Protein AF-A0A956BFN6-F1 (afdb_monomer_lite)

Radius of gyration: 22.23 Å; chains: 1; bounding box: 46×48×66 Å

Secondary structure (DSSP, 8-state):
-EEE-SS--HHHHHHHHHHH-SGGGGGGS---SSSS---PPPHHHHHHHHHHTTSSS-B--EE-TT--EE--TT-BTHHHHTTSSS----S--SSGGGGGGSTT--HHHHHHHGGGEEE--SSSSEEGGG--HHHHHHHHHHTB--S-TTS-GGGSHHHHHHHHHHHHHHHHHHHHHH-HHHHHHHHHT-SSS--SS---TT--TT--SS-SSHHHHHHHHHHHHH-HHHHHHHHTTS-HHHHHHTT------TTS-SS----B-HHHHHHHEE-SPP-EEEEEEEEEETTEEEEEEEEEEGGGTTEEEEEEE-

Structure (mmCIF, N/CA/C/O backbone):
data_AF-A0A956BFN6-F1
#
_entry.id   AF-A0A956BFN6-F1
#
loop_
_atom_site.group_PDB
_atom_site.id
_atom_site.type_symbol
_atom_site.label_atom_id
_atom_site.label_alt_id
_atom_site.label_comp_id
_atom_site.label_asym_id
_atom_site.label_entity_id
_atom_site.label_seq_id
_atom_site.pdbx_PDB_ins_code
_atom_site.Cartn_x
_atom_site.Cartn_y
_atom_site.Cartn_z
_atom_site.occupancy
_atom_site.B_iso_or_equiv
_atom_site.auth_seq_id
_atom_site.auth_comp_id
_atom_site.auth_asym_id
_atom_site.auth_atom_id
_atom_site.pdbx_PDB_model_num
ATOM 1 N N . MET A 1 1 ? 8.263 7.027 3.314 1.00 34.69 1 MET A N 1
ATOM 2 C CA . MET A 1 1 ? 8.021 5.750 2.608 1.00 34.69 1 MET A CA 1
ATOM 3 C C . MET A 1 1 ? 6.729 5.935 1.839 1.00 34.69 1 MET A C 1
ATOM 5 O O . MET A 1 1 ? 5.784 6.443 2.427 1.00 34.69 1 MET A O 1
ATOM 9 N N . LEU A 1 2 ? 6.750 5.691 0.531 1.00 33.81 2 LEU A N 1
ATOM 10 C CA . LEU A 1 2 ? 5.698 6.083 -0.397 1.00 33.81 2 LEU A CA 1
ATOM 11 C C . LEU A 1 2 ? 4.753 4.920 -0.667 1.00 33.81 2 LEU A C 1
ATOM 13 O O . LEU A 1 2 ? 5.197 3.849 -1.077 1.00 33.81 2 LEU A O 1
ATOM 17 N N . ALA A 1 3 ? 3.462 5.151 -0.481 1.00 38.62 3 ALA A N 1
ATOM 18 C CA . ALA A 1 3 ? 2.429 4.228 -0.907 1.00 38.62 3 ALA A CA 1
ATOM 19 C C . ALA A 1 3 ? 1.859 4.723 -2.242 1.00 38.62 3 ALA A C 1
ATOM 21 O O . ALA A 1 3 ? 1.385 5.854 -2.337 1.00 38.62 3 ALA A O 1
ATOM 22 N N . VAL A 1 4 ? 1.963 3.895 -3.281 1.00 35.59 4 VAL A N 1
ATOM 23 C CA . VAL A 1 4 ? 1.456 4.216 -4.619 1.00 35.59 4 VAL A CA 1
ATOM 24 C C . VAL A 1 4 ? -0.008 3.775 -4.681 1.00 35.59 4 VAL A C 1
ATOM 26 O O . VAL A 1 4 ? -0.298 2.578 -4.672 1.00 35.59 4 VAL A O 1
ATOM 29 N N . PHE A 1 5 ? -0.930 4.740 -4.668 1.00 39.56 5 PHE A N 1
ATOM 30 C CA . PHE A 1 5 ? -2.372 4.509 -4.808 1.00 39.56 5 PHE A CA 1
ATOM 31 C C . PHE A 1 5 ? -2.843 4.769 -6.242 1.00 39.56 5 PHE A C 1
ATOM 33 O O . PHE A 1 5 ? -2.165 5.441 -7.011 1.00 39.56 5 PHE A O 1
ATOM 40 N N . PHE A 1 6 ? -4.035 4.243 -6.550 1.00 37.88 6 PHE A N 1
ATOM 41 C CA . PHE A 1 6 ? -4.783 4.269 -7.822 1.00 37.88 6 PHE A CA 1
ATOM 42 C C . PHE A 1 6 ? -4.932 5.644 -8.514 1.00 37.88 6 PHE A C 1
ATOM 44 O O . PHE A 1 6 ? -5.410 5.707 -9.639 1.00 37.88 6 PHE A O 1
ATOM 51 N N . THR A 1 7 ? -4.526 6.726 -7.858 1.00 43.88 7 THR A N 1
ATOM 52 C CA . THR A 1 7 ? -4.337 8.067 -8.410 1.00 43.88 7 THR A CA 1
ATOM 53 C C . THR A 1 7 ? -3.136 8.657 -7.678 1.00 43.88 7 THR A C 1
ATOM 55 O O . THR A 1 7 ? -3.178 8.773 -6.449 1.00 43.88 7 THR A O 1
ATOM 58 N N . ILE A 1 8 ? -2.053 8.999 -8.383 1.00 54.50 8 ILE A N 1
ATOM 59 C CA . ILE A 1 8 ? -0.933 9.711 -7.755 1.00 54.50 8 ILE A CA 1
ATOM 60 C C . ILE A 1 8 ? -1.410 11.140 -7.489 1.00 54.50 8 ILE A C 1
ATOM 62 O O . ILE A 1 8 ? -1.354 12.022 -8.340 1.00 54.50 8 ILE A O 1
ATOM 66 N N . GLU A 1 9 ? -1.953 11.346 -6.292 1.00 57.94 9 GLU A N 1
ATOM 67 C CA . GLU A 1 9 ? -2.276 12.673 -5.788 1.00 57.94 9 GLU A CA 1
ATOM 68 C C . GLU A 1 9 ? -1.002 13.521 -5.698 1.00 57.94 9 GLU A C 1
ATOM 70 O O . GLU A 1 9 ? 0.111 13.005 -5.551 1.00 57.94 9 GLU A O 1
ATOM 75 N N . GLN A 1 10 ? -1.159 14.844 -5.737 1.00 57.59 10 GLN A N 1
ATOM 76 C CA . GLN A 1 10 ? -0.037 15.781 -5.769 1.00 57.59 10 GLN A CA 1
ATOM 77 C C . GLN A 1 10 ? 0.944 15.614 -4.588 1.00 57.59 10 GLN A C 1
ATOM 79 O O . GLN A 1 10 ? 2.126 15.910 -4.728 1.00 57.59 10 GLN A O 1
ATOM 84 N N . ASP A 1 11 ? 0.516 15.046 -3.458 1.00 54.91 11 ASP A N 1
ATOM 85 C CA . ASP A 1 11 ? 1.404 14.746 -2.324 1.00 54.91 11 ASP A CA 1
ATOM 86 C C . ASP A 1 11 ? 2.183 13.447 -2.456 1.00 54.91 11 ASP A C 1
ATOM 88 O O . ASP A 1 11 ? 3.320 13.357 -1.985 1.00 54.91 11 ASP A O 1
ATOM 92 N N . ALA A 1 12 ? 1.582 12.434 -3.082 1.00 65.06 12 ALA A N 1
ATOM 93 C CA . ALA A 1 12 ? 2.300 11.223 -3.445 1.00 65.06 12 ALA A CA 1
ATOM 94 C C . ALA A 1 12 ? 3.394 11.585 -4.457 1.00 65.06 12 ALA A C 1
ATOM 96 O O . ALA A 1 12 ? 4.531 11.137 -4.313 1.00 65.06 12 ALA A O 1
ATOM 97 N N . LEU A 1 13 ? 3.085 12.496 -5.387 1.00 73.88 13 LEU A N 1
ATOM 98 C CA . LEU A 1 13 ? 4.063 13.098 -6.286 1.00 73.88 13 LEU A CA 1
ATOM 99 C C . LEU A 1 13 ? 5.163 13.852 -5.523 1.00 73.88 13 LEU A C 1
ATOM 101 O O . LEU A 1 13 ? 6.338 13.565 -5.728 1.00 73.88 13 LEU A O 1
ATOM 105 N N . LEU A 1 14 ? 4.817 14.766 -4.610 1.00 69.75 14 LEU A N 1
ATOM 106 C CA . LEU A 1 14 ? 5.805 15.523 -3.826 1.00 69.75 14 LEU A CA 1
ATOM 107 C C . LEU A 1 14 ? 6.688 14.618 -2.963 1.00 69.75 14 LEU A C 1
ATOM 109 O O . LEU A 1 14 ? 7.892 14.841 -2.854 1.00 69.75 14 LEU A O 1
ATOM 113 N N . SER A 1 15 ? 6.112 13.576 -2.372 1.00 73.19 15 SER A N 1
ATOM 114 C CA . SER A 1 15 ? 6.856 12.612 -1.565 1.00 73.19 15 SER A CA 1
ATOM 115 C C . SER A 1 15 ? 7.787 11.754 -2.435 1.00 73.19 15 SER A C 1
ATOM 117 O O . SER A 1 15 ? 8.881 11.402 -1.993 1.00 73.19 15 SER A O 1
ATOM 119 N N . LEU A 1 16 ? 7.389 11.441 -3.675 1.00 81.19 16 LEU A N 1
ATOM 120 C CA . LEU A 1 16 ? 8.184 10.652 -4.619 1.00 81.19 16 LEU A CA 1
ATOM 121 C C . LEU A 1 16 ? 9.325 11.501 -5.155 1.00 81.19 16 LEU A C 1
ATOM 123 O O . LEU A 1 16 ? 10.476 11.081 -5.160 1.00 81.19 16 LEU A O 1
ATOM 127 N N . CYS A 1 17 ? 9.026 12.752 -5.459 1.00 81.19 17 CYS A N 1
ATOM 128 C CA . CYS A 1 17 ? 10.014 13.771 -5.716 1.00 81.19 17 CYS A CA 1
ATOM 129 C C . CYS A 1 17 ? 11.017 13.938 -4.578 1.00 81.19 17 CYS A C 1
ATOM 131 O O . CYS A 1 17 ? 12.216 13.907 -4.825 1.00 81.19 17 CYS A O 1
ATOM 133 N N . ALA A 1 18 ? 10.566 14.067 -3.330 1.00 76.94 18 ALA A N 1
ATOM 134 C CA . ALA A 1 18 ? 11.456 14.204 -2.180 1.00 76.94 18 ALA A CA 1
ATOM 135 C C . ALA A 1 18 ? 12.339 12.962 -1.977 1.00 76.94 18 ALA A C 1
ATOM 137 O O . ALA A 1 18 ? 13.498 13.092 -1.585 1.00 76.94 18 ALA A O 1
ATOM 138 N N . LEU A 1 19 ? 11.816 11.768 -2.277 1.00 82.38 19 LEU A N 1
ATOM 139 C CA . LEU A 1 19 ? 12.576 10.519 -2.238 1.00 82.38 19 LEU A CA 1
ATOM 140 C C . LEU A 1 19 ? 13.708 10.508 -3.278 1.00 82.38 19 LEU A C 1
ATOM 142 O O . LEU A 1 19 ? 14.814 10.064 -2.969 1.00 82.38 19 LEU A O 1
ATOM 146 N N . LEU A 1 20 ? 13.439 11.017 -4.484 1.00 83.06 20 LEU A N 1
ATOM 147 C CA . LEU A 1 20 ? 14.382 11.020 -5.606 1.00 83.06 20 LEU A CA 1
ATOM 148 C C . LEU A 1 20 ? 15.266 12.281 -5.668 1.00 83.06 20 LEU A C 1
ATOM 150 O O . LEU A 1 20 ? 16.287 12.274 -6.351 1.00 83.06 20 LEU A O 1
ATOM 154 N N . SER A 1 21 ? 14.904 13.348 -4.949 1.00 79.50 21 SER A N 1
ATOM 155 C CA . SER A 1 21 ? 15.539 14.675 -4.976 1.00 79.50 21 SER A CA 1
ATOM 156 C C . SER A 1 21 ? 17.017 14.731 -4.564 1.00 79.50 21 SER A C 1
ATOM 158 O O . SER A 1 21 ? 17.720 15.574 -5.124 1.00 79.50 21 SER A O 1
ATOM 160 N N . PRO A 1 22 ? 17.535 13.912 -3.624 1.00 80.31 22 PRO A N 1
ATOM 161 C CA . PRO A 1 22 ? 18.937 14.011 -3.228 1.00 80.31 22 PRO A CA 1
ATOM 162 C C . PRO A 1 22 ? 19.902 13.851 -4.415 1.00 80.31 22 PRO A C 1
ATOM 164 O O . PRO A 1 22 ? 19.781 12.910 -5.204 1.00 80.31 22 PRO A O 1
ATOM 167 N N . SER A 1 23 ? 20.906 14.731 -4.500 1.00 79.06 23 SER A N 1
ATOM 168 C CA . SER A 1 23 ? 21.941 14.704 -5.552 1.00 79.06 23 SER A CA 1
ATOM 169 C C . SER A 1 23 ? 22.819 13.451 -5.509 1.00 79.06 23 SER A C 1
ATOM 171 O O . SER A 1 23 ? 23.413 13.060 -6.502 1.00 79.06 23 SER A O 1
ATOM 173 N N . ALA A 1 24 ? 22.839 12.730 -4.383 1.00 79.00 24 ALA A N 1
ATOM 174 C CA . ALA A 1 24 ? 23.488 11.420 -4.288 1.00 79.00 24 ALA A CA 1
ATOM 175 C C . ALA A 1 24 ? 22.929 10.383 -5.286 1.00 79.00 24 ALA A C 1
ATOM 177 O O . ALA A 1 24 ? 23.568 9.362 -5.520 1.00 79.00 24 ALA A O 1
ATOM 178 N N . TYR A 1 25 ? 21.744 10.632 -5.851 1.00 83.44 25 TYR A N 1
ATOM 179 C CA . TYR A 1 25 ? 21.103 9.775 -6.845 1.00 83.44 25 TYR A CA 1
ATOM 180 C C . TYR A 1 25 ? 21.224 10.307 -8.275 1.00 83.44 25 TYR A C 1
ATOM 182 O O . TYR A 1 25 ? 20.648 9.704 -9.174 1.00 83.44 25 TYR A O 1
ATOM 190 N N . ASP A 1 26 ? 21.960 11.402 -8.495 1.00 80.50 26 ASP A N 1
ATOM 191 C CA . ASP A 1 26 ? 22.165 12.009 -9.815 1.00 80.50 26 ASP A CA 1
ATOM 192 C C . ASP A 1 26 ? 22.660 10.986 -10.844 1.00 80.50 26 ASP A C 1
ATOM 194 O O . ASP A 1 26 ? 22.130 10.940 -11.943 1.00 80.50 26 ASP A O 1
ATOM 198 N N . ASP A 1 27 ? 23.561 10.077 -10.459 1.00 81.44 27 ASP A N 1
ATOM 199 C CA . ASP A 1 27 ? 24.110 9.037 -11.345 1.00 81.44 27 ASP A CA 1
ATOM 200 C C . ASP A 1 27 ? 23.059 8.062 -11.916 1.00 81.44 27 ASP A C 1
ATOM 202 O O . ASP A 1 27 ? 23.310 7.408 -12.935 1.00 81.44 27 ASP A O 1
ATOM 206 N N . LEU A 1 28 ? 21.898 7.928 -11.260 1.00 78.69 28 LEU A N 1
ATOM 207 C CA . LEU A 1 28 ? 20.791 7.072 -11.708 1.00 78.69 28 LEU A CA 1
ATOM 208 C C . LEU A 1 28 ? 19.909 7.748 -12.759 1.00 78.69 28 LEU A C 1
ATOM 210 O O . LEU A 1 28 ? 19.153 7.056 -13.440 1.00 78.69 28 LEU A O 1
ATOM 214 N N . PHE A 1 29 ? 19.987 9.072 -12.873 1.00 80.69 29 PHE A N 1
ATOM 215 C CA . PHE A 1 29 ? 19.147 9.884 -13.744 1.00 80.69 29 PHE A CA 1
ATOM 216 C C . PHE A 1 29 ? 20.018 10.665 -14.732 1.00 80.69 29 PHE A C 1
ATOM 218 O O . PHE A 1 29 ? 21.225 10.813 -14.555 1.00 80.69 29 PHE A O 1
ATOM 225 N N . GLY A 1 30 ? 19.425 11.164 -15.810 1.00 66.00 30 GLY A N 1
ATOM 226 C CA . GLY A 1 30 ? 20.112 12.130 -16.661 1.00 66.00 30 GLY A CA 1
ATOM 227 C C . GLY A 1 30 ? 20.174 13.468 -15.940 1.00 66.00 30 GLY A C 1
ATOM 228 O O . GLY A 1 30 ? 19.190 14.206 -15.945 1.00 66.00 30 GLY A O 1
ATOM 229 N N . VAL A 1 31 ? 21.291 13.791 -15.284 1.00 52.62 31 VAL A N 1
ATOM 230 C CA . VAL A 1 31 ? 21.554 15.180 -14.890 1.00 52.62 31 VAL A CA 1
ATOM 231 C C . VAL A 1 31 ? 22.080 15.908 -16.111 1.00 52.62 31 VAL A C 1
ATOM 233 O O . VAL A 1 31 ? 23.146 15.600 -16.639 1.00 52.62 31 VAL A O 1
ATOM 236 N N . GLN A 1 32 ? 21.298 16.877 -16.571 1.00 50.88 32 GLN A N 1
ATOM 237 C CA . GLN A 1 32 ? 21.580 17.688 -17.746 1.00 50.88 32 GLN A CA 1
ATOM 238 C C . GLN A 1 32 ? 22.636 18.755 -17.409 1.00 50.88 32 GLN A C 1
ATOM 240 O O . GLN A 1 32 ? 22.357 19.948 -17.454 1.00 50.88 32 GLN A O 1
ATOM 245 N N . GLU A 1 33 ? 23.843 18.343 -17.010 1.00 45.28 33 GLU A N 1
ATOM 246 C CA . GLU A 1 33 ? 24.885 19.294 -16.598 1.00 45.28 33 GLU A CA 1
ATOM 247 C C . GLU A 1 33 ? 25.709 19.861 -17.767 1.00 45.28 33 GLU A C 1
ATOM 249 O O . GLU A 1 33 ? 26.314 20.910 -17.587 1.00 45.28 33 GLU A O 1
ATOM 254 N N . ASP A 1 34 ? 25.681 19.277 -18.979 1.00 43.44 34 ASP A N 1
ATOM 255 C CA . ASP A 1 34 ? 26.626 19.699 -20.039 1.00 43.44 34 ASP A CA 1
ATOM 256 C C . ASP A 1 34 ? 26.106 19.741 -21.494 1.00 43.44 34 ASP A C 1
ATOM 258 O O . ASP A 1 34 ? 26.886 19.877 -22.437 1.00 43.44 34 ASP A O 1
ATOM 262 N N . GLY A 1 35 ? 24.790 19.692 -21.733 1.00 45.25 35 GLY A N 1
ATOM 263 C CA . GLY A 1 35 ? 24.225 19.922 -23.079 1.00 45.25 35 GLY A CA 1
ATOM 264 C C . GLY A 1 35 ? 24.646 18.908 -24.158 1.00 45.25 35 GLY A C 1
ATOM 265 O O . GLY A 1 35 ? 24.388 19.119 -25.344 1.00 45.25 35 GLY A O 1
ATOM 266 N N . THR A 1 36 ? 25.287 17.809 -23.765 1.00 47.16 36 THR A N 1
ATOM 267 C CA . THR A 1 36 ? 25.388 16.588 -24.560 1.00 47.16 36 THR A CA 1
ATOM 268 C C . THR A 1 36 ? 24.132 15.763 -24.317 1.00 47.16 36 THR A C 1
ATOM 270 O O . THR A 1 36 ? 23.773 15.580 -23.156 1.00 47.16 36 THR A O 1
ATOM 273 N N . ASP A 1 37 ? 23.481 15.298 -25.389 1.00 48.16 37 ASP A N 1
ATOM 274 C CA . ASP A 1 37 ? 22.384 14.317 -25.355 1.00 48.16 37 ASP A CA 1
ATOM 275 C C . ASP A 1 37 ? 22.845 13.065 -24.583 1.00 48.16 37 ASP A C 1
ATOM 277 O O . ASP A 1 37 ? 23.399 12.129 -25.158 1.00 48.16 37 ASP A O 1
ATOM 281 N N . ASP A 1 38 ? 22.698 13.070 -23.259 1.00 55.81 38 ASP A N 1
ATOM 282 C CA . ASP A 1 38 ? 22.690 11.848 -22.470 1.00 55.81 38 ASP A CA 1
ATOM 283 C C . ASP A 1 38 ? 21.239 11.376 -22.518 1.00 55.81 38 ASP A C 1
ATOM 285 O O . ASP A 1 38 ? 20.357 12.022 -21.956 1.00 55.81 38 ASP A O 1
ATOM 289 N N . ASP A 1 39 ? 20.987 10.276 -23.231 1.00 64.44 39 ASP A N 1
ATOM 290 C CA . ASP A 1 39 ? 19.669 9.642 -23.435 1.00 64.44 39 ASP A CA 1
ATOM 291 C C . ASP A 1 39 ? 19.030 9.131 -22.120 1.00 64.44 39 ASP A C 1
ATOM 293 O O . ASP A 1 39 ? 18.135 8.281 -22.116 1.00 64.44 39 ASP A O 1
ATOM 297 N N . ARG A 1 40 ? 19.517 9.589 -20.965 1.00 69.56 40 ARG A N 1
ATOM 298 C CA . ARG A 1 40 ? 19.027 9.184 -19.657 1.00 69.56 40 ARG A CA 1
ATOM 299 C C . ARG A 1 40 ? 17.825 10.037 -19.269 1.00 69.56 40 ARG A C 1
ATOM 301 O O . ARG A 1 40 ? 17.916 11.263 -19.300 1.00 69.56 40 ARG A O 1
ATOM 308 N N . PRO A 1 41 ? 16.732 9.408 -18.819 1.00 78.94 41 PRO A N 1
ATOM 309 C CA . PRO A 1 41 ? 15.564 10.145 -18.385 1.00 78.94 41 PRO A CA 1
ATOM 310 C C . PRO A 1 41 ? 15.884 10.961 -17.134 1.00 78.94 41 PRO A C 1
ATOM 312 O O . PRO A 1 41 ? 16.565 10.510 -16.203 1.00 78.94 41 PRO A O 1
ATOM 315 N N . THR A 1 42 ? 15.371 12.181 -17.115 1.00 85.44 42 THR A N 1
ATOM 316 C CA . THR A 1 42 ? 15.376 13.053 -15.944 1.00 85.44 42 THR A CA 1
ATOM 317 C C . THR A 1 42 ? 14.501 12.462 -14.835 1.00 85.44 42 THR A C 1
ATOM 319 O O . THR A 1 42 ? 13.636 11.613 -15.065 1.00 85.44 42 THR A O 1
ATOM 322 N N . ARG A 1 43 ? 14.672 12.940 -13.598 1.00 86.69 43 ARG A N 1
ATOM 323 C CA . ARG A 1 43 ? 13.825 12.524 -12.463 1.00 86.69 43 ARG A CA 1
ATOM 324 C C . ARG A 1 43 ? 12.339 12.739 -12.739 1.00 86.69 43 ARG A C 1
ATOM 326 O O . ARG A 1 43 ? 11.537 11.851 -12.469 1.00 86.69 43 ARG A O 1
ATOM 333 N N . GLY A 1 44 ? 11.990 13.905 -13.283 1.00 86.38 44 GLY A N 1
ATOM 334 C CA . GLY A 1 44 ? 10.612 14.246 -13.634 1.00 86.38 44 GLY A CA 1
ATOM 335 C C . GLY A 1 44 ? 10.039 13.308 -14.695 1.00 86.38 44 GLY A C 1
ATOM 336 O O . GLY A 1 44 ? 8.888 12.897 -14.588 1.00 86.38 44 GLY A O 1
ATOM 337 N N . GLU A 1 45 ? 10.853 12.887 -15.665 1.00 87.06 45 GLU A N 1
ATOM 338 C CA . GLU A 1 45 ? 10.443 11.908 -16.676 1.00 87.06 45 GLU A CA 1
ATOM 339 C C . GLU A 1 45 ? 10.229 10.513 -16.095 1.00 87.06 45 GLU A C 1
ATOM 341 O O . GLU A 1 45 ? 9.240 9.881 -16.449 1.00 87.06 45 GLU A O 1
ATOM 346 N N . VAL A 1 46 ? 11.088 10.044 -15.180 1.00 89.44 46 VAL A N 1
ATOM 347 C CA . VAL A 1 46 ? 10.877 8.751 -14.500 1.00 89.44 46 VAL A CA 1
ATOM 348 C C . VAL A 1 46 ? 9.609 8.790 -13.651 1.00 89.44 46 VAL A C 1
ATOM 350 O O . VAL A 1 46 ? 8.807 7.863 -13.696 1.00 89.44 46 VAL A O 1
ATOM 353 N N . ILE A 1 47 ? 9.391 9.871 -12.899 1.00 89.12 47 ILE A N 1
ATOM 354 C CA . ILE A 1 47 ? 8.188 10.032 -12.076 1.00 89.12 47 ILE A CA 1
ATOM 355 C C . ILE A 1 47 ? 6.932 10.093 -12.948 1.00 89.12 47 ILE A C 1
ATOM 357 O O . ILE A 1 47 ? 5.970 9.382 -12.670 1.00 89.12 47 ILE A O 1
ATOM 361 N N . GLY A 1 48 ? 6.951 10.900 -14.011 1.00 88.56 48 GLY A N 1
ATOM 362 C CA . GLY A 1 48 ? 5.867 10.952 -14.986 1.00 88.56 48 GLY A CA 1
ATOM 363 C C . GLY A 1 48 ? 5.610 9.581 -15.603 1.00 88.56 48 GLY A C 1
ATOM 364 O O . GLY A 1 48 ? 4.465 9.169 -15.695 1.00 88.56 48 GLY A O 1
ATOM 365 N N . ALA A 1 49 ? 6.661 8.839 -15.963 1.00 89.81 49 ALA A N 1
ATOM 366 C CA . ALA A 1 49 ? 6.519 7.512 -16.554 1.00 89.81 49 ALA A CA 1
ATOM 367 C C . ALA A 1 49 ? 5.907 6.501 -15.577 1.00 89.81 49 ALA A C 1
ATOM 369 O O . ALA A 1 49 ? 5.182 5.618 -16.017 1.00 89.81 49 ALA A O 1
ATOM 370 N N . ILE A 1 50 ? 6.173 6.624 -14.269 1.00 89.62 50 ILE A N 1
ATOM 371 C CA . ILE A 1 50 ? 5.511 5.812 -13.236 1.00 89.62 50 ILE A CA 1
ATOM 372 C C . ILE A 1 50 ? 4.014 6.145 -13.168 1.00 89.62 50 ILE A C 1
ATOM 374 O O . ILE A 1 50 ? 3.221 5.224 -12.997 1.00 89.62 50 ILE A O 1
ATOM 378 N N . ILE A 1 51 ? 3.635 7.424 -13.291 1.00 86.56 51 ILE A N 1
ATOM 379 C CA . ILE A 1 51 ? 2.230 7.867 -13.271 1.00 86.56 51 ILE A CA 1
ATOM 380 C C . ILE A 1 51 ? 1.484 7.325 -14.494 1.00 86.56 51 ILE A C 1
ATOM 382 O O . ILE A 1 51 ? 0.568 6.532 -14.297 1.00 86.56 51 ILE A O 1
ATOM 386 N N . ASP A 1 52 ? 1.977 7.628 -15.700 1.00 87.31 52 ASP A N 1
ATOM 387 C CA . ASP A 1 52 ? 1.427 7.162 -16.987 1.00 87.31 52 ASP A CA 1
ATOM 388 C C . ASP A 1 52 ? 1.353 5.627 -17.088 1.00 87.31 52 ASP A C 1
ATOM 390 O O . ASP A 1 52 ? 0.640 5.054 -17.899 1.00 87.31 52 ASP A O 1
ATOM 394 N N . HIS A 1 53 ? 2.184 4.895 -16.336 1.00 88.56 53 HIS A N 1
ATOM 395 C CA . HIS A 1 53 ? 2.129 3.433 -16.374 1.00 88.56 53 HIS A CA 1
ATOM 396 C C . HIS A 1 53 ? 0.932 2.870 -15.595 1.00 88.56 53 HIS A C 1
ATOM 398 O O . HIS A 1 53 ? 0.576 1.707 -15.790 1.00 88.56 53 HIS A O 1
ATOM 404 N N . ILE A 1 54 ? 0.363 3.654 -14.676 1.00 84.19 54 ILE A N 1
ATOM 405 C CA . ILE A 1 54 ? -0.619 3.227 -13.674 1.00 84.19 54 ILE A CA 1
ATOM 406 C C . ILE A 1 54 ? -2.015 3.778 -13.963 1.00 84.19 54 ILE A C 1
ATOM 408 O O . ILE A 1 54 ? -2.998 3.095 -13.658 1.00 84.19 54 ILE A O 1
ATOM 412 N N . ASP A 1 55 ? -2.116 5.018 -14.435 1.00 80.31 55 ASP A N 1
ATOM 413 C CA . ASP A 1 55 ? -3.393 5.688 -14.652 1.00 80.31 55 ASP A CA 1
ATOM 414 C C . ASP A 1 55 ? -4.131 5.155 -15.886 1.00 80.31 55 ASP A C 1
ATOM 416 O O . ASP A 1 55 ? -3.608 4.438 -16.729 1.00 80.31 55 ASP A O 1
ATOM 420 N N . ALA A 1 56 ? -5.440 5.394 -15.916 1.00 78.94 56 ALA A N 1
ATOM 421 C CA . ALA A 1 56 ? -6.322 4.780 -16.905 1.00 78.94 56 ALA A CA 1
ATOM 422 C C . ALA A 1 56 ? -6.418 5.581 -18.213 1.00 78.94 56 ALA A C 1
ATOM 424 O O . ALA A 1 56 ? -7.124 5.146 -19.131 1.00 78.94 56 ALA A O 1
ATOM 425 N N . ASP A 1 57 ? -5.814 6.769 -18.271 1.00 81.50 57 ASP A N 1
ATOM 426 C CA . ASP A 1 57 ? -5.860 7.616 -19.455 1.00 81.50 57 ASP A CA 1
ATOM 427 C C . ASP A 1 57 ? -4.695 7.302 -20.412 1.00 81.50 57 ASP A C 1
ATOM 429 O O . ASP A 1 57 ? -4.240 6.164 -20.455 1.00 81.50 57 ASP A O 1
ATOM 433 N N . ASN A 1 58 ? -4.413 8.198 -21.353 1.00 83.50 58 ASN A N 1
ATOM 434 C CA . ASN A 1 58 ? -3.320 8.044 -22.321 1.00 83.50 58 ASN A CA 1
ATOM 435 C C . ASN A 1 58 ? -2.572 9.382 -22.480 1.00 83.50 58 ASN A C 1
ATOM 437 O O . ASN A 1 58 ? -1.898 9.612 -23.500 1.00 83.50 58 ASN A O 1
ATOM 441 N N . ASP A 1 59 ? -2.774 10.299 -21.531 1.00 83.88 59 ASP A N 1
ATOM 442 C CA . ASP A 1 59 ? -2.279 11.662 -21.576 1.00 83.88 59 ASP A CA 1
ATOM 443 C C . ASP A 1 59 ? -0.949 11.726 -20.828 1.00 83.88 59 ASP A C 1
ATOM 445 O O . ASP A 1 59 ? -0.871 11.595 -19.615 1.00 83.88 59 ASP A O 1
ATOM 449 N N . MET A 1 60 ? 0.125 12.017 -21.558 1.00 84.38 60 MET A N 1
ATOM 450 C CA . MET A 1 60 ? 1.460 12.010 -20.971 1.00 84.38 60 MET A CA 1
ATOM 451 C C . MET A 1 60 ? 1.604 13.036 -19.833 1.00 84.38 60 MET A C 1
ATOM 453 O O . MET A 1 60 ? 1.546 14.253 -20.060 1.00 84.38 60 MET A O 1
ATOM 457 N N . VAL A 1 61 ? 1.921 12.558 -18.630 1.00 85.62 61 VAL A N 1
ATOM 458 C CA . VAL A 1 61 ? 2.192 13.393 -17.460 1.00 85.62 61 VAL A CA 1
ATOM 459 C C . VAL A 1 61 ? 3.626 13.910 -17.505 1.00 85.62 61 VAL A C 1
ATOM 461 O O . VAL A 1 61 ? 4.603 13.152 -17.525 1.00 85.62 61 VAL A O 1
ATOM 464 N N . VAL A 1 62 ? 3.770 15.237 -17.493 1.00 85.00 62 VAL A N 1
ATOM 465 C CA . VAL A 1 62 ? 5.064 15.927 -17.404 1.00 85.00 62 VAL A CA 1
ATOM 466 C C . VAL A 1 62 ? 5.216 16.518 -16.009 1.00 85.00 62 VAL A C 1
ATOM 468 O O . VAL A 1 62 ? 4.381 17.309 -15.574 1.00 85.00 62 VAL A O 1
ATOM 471 N N . VAL A 1 63 ? 6.294 16.145 -15.321 1.00 84.75 63 VAL A N 1
ATOM 472 C CA . VAL A 1 63 ? 6.644 16.659 -13.993 1.00 84.75 63 VAL A CA 1
ATOM 473 C C . VAL A 1 63 ? 7.855 17.573 -14.132 1.00 84.75 63 VAL A C 1
ATOM 475 O O . VAL A 1 63 ? 8.882 17.151 -14.664 1.00 84.75 63 VAL A O 1
ATOM 478 N N . ASP A 1 64 ? 7.734 18.818 -13.676 1.00 81.56 64 ASP A N 1
ATOM 479 C CA . ASP A 1 64 ? 8.846 19.771 -13.693 1.00 81.56 64 ASP A CA 1
ATOM 480 C C . ASP A 1 64 ? 9.813 19.594 -12.507 1.00 81.56 64 ASP A C 1
ATOM 482 O O . ASP A 1 64 ? 9.603 18.784 -11.603 1.00 81.56 64 ASP A O 1
ATOM 486 N N . GLU A 1 65 ? 10.905 20.362 -12.505 1.00 76.38 65 GLU A N 1
ATOM 487 C CA . GLU A 1 65 ? 11.917 20.341 -11.437 1.00 76.38 65 GLU A CA 1
ATOM 488 C C . GLU A 1 65 ? 11.362 20.783 -10.073 1.00 76.38 65 GLU A C 1
ATOM 490 O O . GLU A 1 65 ? 11.939 20.479 -9.029 1.00 76.38 65 GLU A O 1
ATOM 495 N N . GLN A 1 66 ? 10.235 21.498 -10.070 1.00 78.81 66 GLN A N 1
ATOM 496 C CA . GLN A 1 66 ? 9.500 21.917 -8.880 1.00 78.81 66 GLN A CA 1
ATOM 497 C C . GLN A 1 66 ? 8.433 20.892 -8.467 1.00 78.81 66 GLN A C 1
ATOM 499 O O . GLN A 1 66 ? 7.639 21.157 -7.555 1.00 78.81 66 GLN A O 1
ATOM 504 N N . CYS A 1 67 ? 8.429 19.716 -9.100 1.00 78.31 67 CYS A N 1
ATOM 505 C CA . CYS A 1 67 ? 7.525 18.616 -8.806 1.00 78.31 67 CYS A CA 1
ATOM 506 C C . CYS A 1 67 ? 6.051 18.980 -8.950 1.00 78.31 67 CYS A C 1
ATOM 508 O O . CYS A 1 67 ? 5.201 18.546 -8.170 1.00 78.31 67 CYS A O 1
ATOM 510 N N . GLN A 1 68 ? 5.756 19.800 -9.954 1.00 79.88 68 GLN A N 1
ATOM 511 C CA . GLN A 1 68 ? 4.407 20.139 -10.367 1.00 79.88 68 GLN A CA 1
ATOM 512 C C . GLN A 1 68 ? 4.059 19.381 -11.647 1.00 79.88 68 GLN A C 1
ATOM 514 O O . GLN A 1 68 ? 4.878 19.256 -12.560 1.00 79.88 68 GLN A O 1
ATOM 519 N N . ILE A 1 69 ? 2.819 18.892 -11.719 1.00 78.25 69 ILE A N 1
ATOM 520 C CA . ILE A 1 69 ? 2.271 18.322 -12.950 1.00 78.25 69 ILE A CA 1
ATOM 521 C C . ILE A 1 69 ? 1.988 19.477 -13.905 1.00 78.25 69 ILE A C 1
ATOM 523 O O . ILE A 1 69 ? 1.088 20.288 -13.674 1.00 78.25 69 ILE A O 1
ATOM 527 N N . GLN A 1 70 ? 2.736 19.542 -14.999 1.00 79.19 70 GLN A N 1
ATOM 528 C CA . GLN A 1 70 ? 2.422 20.430 -16.103 1.00 79.19 70 GLN A CA 1
ATOM 529 C C . GLN A 1 70 ? 1.434 19.713 -17.017 1.00 79.19 70 GLN A C 1
ATOM 531 O O . GLN A 1 70 ? 1.830 18.854 -17.805 1.00 79.19 70 GLN A O 1
ATOM 536 N N . GLN A 1 71 ? 0.144 20.062 -16.920 1.00 61.38 71 GLN A N 1
ATOM 537 C CA . GLN A 1 71 ? -0.875 19.593 -17.864 1.00 61.38 71 GLN A CA 1
ATOM 538 C C . GLN A 1 71 ? -0.466 19.981 -19.288 1.00 61.38 71 GLN A C 1
ATOM 540 O O . GLN A 1 71 ? -0.671 21.109 -19.736 1.00 61.38 71 GLN A O 1
ATOM 545 N N . SER A 1 72 ? 0.126 19.029 -19.997 1.00 53.53 72 SER A N 1
ATOM 546 C CA . SER A 1 72 ? 0.608 19.198 -21.358 1.00 53.53 72 SER A CA 1
ATOM 547 C C . SER A 1 72 ? -0.137 18.200 -22.232 1.00 53.53 72 SER A C 1
ATOM 549 O O . SER A 1 72 ? 0.397 17.157 -22.584 1.00 53.53 72 SER A O 1
ATOM 551 N N . GLY A 1 73 ? -1.388 18.519 -22.576 1.00 50.31 73 GLY A N 1
ATOM 552 C CA . GLY A 1 73 ? -2.281 17.686 -23.399 1.00 50.31 73 GLY A CA 1
ATOM 553 C C . GLY A 1 73 ? -1.864 17.556 -24.872 1.00 50.31 73 GLY A C 1
ATOM 554 O O . GLY A 1 73 ? -2.677 17.780 -25.765 1.00 50.31 73 GLY A O 1
ATOM 555 N N . ALA A 1 74 ? -0.591 17.271 -25.152 1.00 52.31 74 ALA A N 1
ATOM 556 C CA . ALA A 1 74 ? -0.052 17.180 -26.511 1.00 52.31 74 ALA A CA 1
ATOM 557 C C . ALA A 1 74 ? 0.871 15.970 -26.758 1.00 52.31 74 ALA A C 1
ATOM 559 O O . ALA A 1 74 ? 1.419 15.846 -27.857 1.00 52.31 74 ALA A O 1
ATOM 560 N N . GLY A 1 75 ? 1.052 15.074 -25.782 1.00 61.78 75 GLY A N 1
ATOM 561 C CA . GLY A 1 75 ? 1.810 13.832 -25.949 1.00 61.78 75 GLY A CA 1
ATOM 562 C C . GLY A 1 75 ? 0.967 12.615 -25.589 1.00 61.78 75 GLY A C 1
ATOM 563 O O . GLY A 1 75 ? 0.353 12.608 -24.533 1.00 61.78 75 GLY A O 1
ATOM 564 N N . ALA A 1 76 ? 0.957 11.602 -26.457 1.00 70.00 76 ALA A N 1
ATOM 565 C CA . ALA A 1 76 ? 0.443 10.280 -26.107 1.00 70.00 76 ALA A CA 1
ATOM 566 C C . ALA A 1 76 ? 1.505 9.529 -25.292 1.00 70.00 76 ALA A C 1
ATOM 568 O O . ALA A 1 76 ? 2.675 9.517 -25.699 1.00 70.00 76 ALA A O 1
ATOM 569 N N . GLU A 1 77 ? 1.100 8.882 -24.199 1.00 78.31 77 GLU A N 1
ATOM 570 C CA . GLU A 1 77 ? 1.962 8.041 -23.348 1.00 78.31 77 GLU A CA 1
ATOM 571 C C . GLU A 1 77 ? 2.782 7.027 -24.149 1.00 78.31 77 GLU A C 1
ATOM 573 O O . GLU A 1 77 ? 3.967 6.819 -23.882 1.00 78.31 77 GLU A O 1
ATOM 578 N N . GLU A 1 78 ? 2.189 6.476 -25.217 1.00 76.50 78 GLU A N 1
ATOM 579 C CA . GLU A 1 78 ? 2.818 5.549 -26.167 1.00 76.50 78 GLU A CA 1
ATOM 580 C C . GLU A 1 78 ? 4.175 6.042 -26.690 1.00 76.50 78 GLU A C 1
ATOM 582 O O . GLU A 1 78 ? 5.029 5.246 -27.081 1.00 76.50 78 GLU A O 1
ATOM 587 N N . ARG A 1 79 ? 4.424 7.359 -26.690 1.00 81.06 79 ARG A N 1
ATOM 588 C CA . ARG A 1 79 ? 5.715 7.922 -27.090 1.00 81.06 79 ARG A CA 1
ATOM 589 C C . ARG A 1 79 ? 6.866 7.433 -26.205 1.00 81.06 79 ARG A C 1
ATOM 591 O O . ARG A 1 79 ? 7.949 7.232 -26.747 1.00 81.06 79 ARG A O 1
ATOM 598 N N . ARG A 1 80 ? 6.642 7.219 -24.902 1.00 83.19 80 ARG A N 1
ATOM 599 C CA . ARG A 1 80 ? 7.649 6.689 -23.959 1.00 83.19 80 ARG A CA 1
ATOM 600 C C . ARG A 1 80 ? 7.940 5.203 -24.179 1.00 83.19 80 ARG A C 1
ATOM 602 O O . ARG A 1 80 ? 9.010 4.730 -23.815 1.00 83.19 80 ARG A O 1
ATOM 609 N N . TYR A 1 81 ? 7.007 4.492 -24.807 1.00 82.62 81 TYR A N 1
ATOM 610 C CA . TYR A 1 81 ? 7.059 3.044 -25.014 1.00 82.62 81 TYR A CA 1
ATOM 611 C C . TYR A 1 81 ? 7.346 2.645 -26.465 1.00 82.62 81 TYR A C 1
ATOM 613 O O . TYR A 1 81 ? 7.399 1.462 -26.777 1.00 82.62 81 TYR A O 1
ATOM 621 N N . ARG A 1 82 ? 7.557 3.611 -27.368 1.00 82.81 82 ARG A N 1
ATOM 622 C CA . ARG A 1 82 ? 7.683 3.373 -28.816 1.00 82.81 82 ARG A CA 1
ATOM 623 C C . ARG A 1 82 ? 8.765 2.356 -29.188 1.00 82.81 82 ARG A C 1
ATOM 625 O O . ARG A 1 82 ? 8.583 1.611 -30.147 1.00 82.81 82 ARG A O 1
ATOM 632 N N . ASP A 1 83 ? 9.870 2.356 -28.450 1.00 79.69 83 ASP A N 1
ATOM 633 C CA . ASP A 1 83 ? 11.022 1.486 -28.704 1.00 79.69 83 ASP A CA 1
ATOM 634 C C . ASP A 1 83 ? 10.992 0.200 -27.855 1.00 79.69 83 ASP A C 1
ATOM 636 O O . ASP A 1 83 ? 11.939 -0.587 -27.870 1.00 79.69 83 ASP A O 1
ATOM 640 N N . LEU A 1 84 ? 9.903 -0.021 -27.112 1.00 81.62 84 LEU A N 1
ATOM 641 C CA . LEU A 1 84 ? 9.682 -1.182 -26.259 1.00 81.62 84 LEU A CA 1
ATOM 642 C C . LEU A 1 84 ? 8.651 -2.118 -26.901 1.00 81.62 84 LEU A C 1
ATOM 644 O O . LEU A 1 84 ? 7.750 -1.702 -27.623 1.00 81.62 84 LEU A O 1
ATOM 648 N N . GLU A 1 85 ? 8.765 -3.416 -26.623 1.00 83.62 85 GLU A N 1
ATOM 649 C CA . GLU A 1 85 ? 7.826 -4.429 -27.137 1.00 83.62 85 GLU A CA 1
ATOM 650 C C . GLU A 1 85 ? 6.471 -4.425 -26.403 1.00 83.62 85 GLU A C 1
ATOM 652 O O . GLU A 1 85 ? 5.591 -5.233 -26.703 1.00 83.62 85 GLU A O 1
ATOM 657 N N . TYR A 1 86 ? 6.303 -3.537 -25.423 1.00 82.44 86 TYR A N 1
ATOM 658 C CA . TYR A 1 86 ? 5.142 -3.444 -24.547 1.00 82.44 86 TYR A CA 1
ATOM 659 C C . TYR A 1 86 ? 4.724 -1.981 -24.354 1.00 82.44 86 TYR A C 1
ATOM 661 O O . TYR A 1 86 ? 5.549 -1.079 -24.472 1.00 82.44 86 TYR A O 1
ATOM 669 N N . GLY A 1 87 ? 3.442 -1.759 -24.058 1.00 87.19 87 GLY A N 1
ATOM 670 C CA . GLY A 1 87 ? 2.875 -0.436 -23.774 1.00 87.19 87 GLY A CA 1
ATOM 671 C C . GLY A 1 87 ? 2.773 -0.126 -22.277 1.00 87.19 87 GLY A C 1
ATOM 672 O O . GLY A 1 87 ? 3.167 -0.958 -21.449 1.00 87.19 87 GLY A O 1
ATOM 673 N N . PRO A 1 88 ? 2.232 1.052 -21.921 1.00 87.50 88 PRO A N 1
ATOM 674 C CA . PRO A 1 88 ? 1.857 1.328 -20.542 1.00 87.50 88 PRO A CA 1
ATOM 675 C C . PRO A 1 88 ? 0.789 0.320 -20.085 1.00 87.50 88 PRO A C 1
ATOM 677 O O . PRO A 1 88 ? 0.050 -0.251 -20.896 1.00 87.50 88 PRO A O 1
ATOM 680 N N . LYS A 1 89 ? 0.792 -0.001 -18.789 1.00 85.69 89 LYS A N 1
ATOM 681 C CA . LYS A 1 89 ? -0.092 -1.034 -18.236 1.00 85.69 89 LYS A CA 1
ATOM 682 C C . LYS A 1 89 ? -1.517 -0.509 -18.045 1.00 85.69 89 LYS A C 1
ATOM 684 O O . LYS A 1 89 ? -2.460 -1.288 -18.161 1.00 85.69 89 LYS A O 1
ATOM 689 N N . ASN A 1 90 ? -1.644 0.782 -17.749 1.00 84.69 90 ASN A N 1
ATOM 690 C CA . ASN A 1 90 ? -2.878 1.514 -17.457 1.00 84.69 90 ASN A CA 1
ATOM 691 C C . ASN A 1 90 ? -3.715 0.841 -16.355 1.00 84.69 90 ASN A C 1
ATOM 693 O O . ASN A 1 90 ? -4.947 0.873 -16.337 1.00 84.69 90 ASN A O 1
ATOM 697 N N . GLU A 1 91 ? -3.011 0.162 -15.449 1.00 77.88 91 GLU A N 1
ATOM 698 C CA . GLU A 1 91 ? -3.542 -0.516 -14.278 1.00 77.88 91 GLU A CA 1
ATOM 699 C C . GLU A 1 91 ? -2.480 -0.433 -13.168 1.00 77.88 91 GLU A C 1
ATOM 701 O O . GLU A 1 91 ? -1.279 -0.512 -13.452 1.00 77.88 91 GLU A O 1
ATOM 706 N N . PRO A 1 92 ? -2.865 -0.363 -11.884 1.00 76.62 92 PRO A N 1
ATOM 707 C CA . PRO A 1 92 ? -1.891 -0.314 -10.801 1.00 76.62 92 PRO A CA 1
ATOM 708 C C . PRO A 1 92 ? -0.976 -1.523 -10.734 1.00 76.62 92 PRO A C 1
ATOM 710 O O . PRO A 1 92 ? -1.329 -2.643 -11.119 1.00 76.62 92 PRO A O 1
ATOM 713 N N . PHE A 1 93 ? 0.221 -1.295 -10.200 1.00 80.19 93 PHE A N 1
ATOM 714 C CA . PHE A 1 93 ? 1.174 -2.365 -9.964 1.00 80.19 93 PHE A CA 1
ATOM 715 C C . PHE A 1 93 ? 0.574 -3.433 -9.062 1.00 80.19 93 PHE A C 1
ATOM 717 O O . PHE A 1 93 ? -0.100 -3.119 -8.083 1.00 80.19 93 PHE A O 1
ATOM 724 N N . THR A 1 94 ? 0.874 -4.693 -9.363 1.00 69.81 94 THR A N 1
ATOM 725 C CA . THR A 1 94 ? 0.553 -5.809 -8.461 1.00 69.81 94 THR A CA 1
ATOM 726 C C . THR A 1 94 ? 1.760 -6.232 -7.633 1.00 69.81 94 THR A C 1
ATOM 728 O O . THR A 1 94 ? 1.628 -6.810 -6.556 1.00 69.81 94 THR A O 1
ATOM 731 N N . THR A 1 95 ? 2.960 -5.893 -8.101 1.00 74.75 95 THR A N 1
ATOM 732 C CA . THR A 1 95 ? 4.235 -6.145 -7.439 1.00 74.75 95 THR A CA 1
ATOM 733 C C . THR A 1 95 ? 5.196 -4.984 -7.653 1.00 74.75 95 THR A C 1
ATOM 735 O O . THR A 1 95 ? 5.143 -4.291 -8.662 1.00 74.75 95 THR A O 1
ATOM 738 N N . LEU A 1 96 ? 6.138 -4.798 -6.724 1.00 83.19 96 LEU A N 1
ATOM 739 C CA . LEU A 1 96 ? 7.200 -3.797 -6.884 1.00 83.19 96 LEU A CA 1
ATOM 740 C C . LEU A 1 96 ? 8.139 -4.095 -8.058 1.00 83.19 96 LEU A C 1
ATOM 742 O O . LEU A 1 96 ? 8.742 -3.176 -8.596 1.00 83.19 96 LEU A O 1
ATOM 746 N N . ASP A 1 97 ? 8.281 -5.361 -8.455 1.00 83.44 97 ASP A N 1
ATOM 747 C CA . ASP A 1 97 ? 9.178 -5.735 -9.551 1.00 83.44 97 ASP A CA 1
ATOM 748 C C . ASP A 1 97 ? 8.645 -5.247 -10.917 1.00 83.44 97 ASP A C 1
ATOM 750 O O . ASP A 1 97 ? 9.439 -5.071 -11.842 1.00 83.44 97 ASP A O 1
ATOM 754 N N . GLU A 1 98 ? 7.341 -4.962 -11.035 1.00 83.44 98 GLU A N 1
ATOM 755 C CA . GLU A 1 98 ? 6.750 -4.320 -12.220 1.00 83.44 98 GLU A CA 1
ATOM 756 C C . GLU A 1 98 ? 7.240 -2.890 -12.425 1.00 83.44 98 GLU A C 1
ATOM 758 O O . GLU A 1 98 ? 7.228 -2.416 -13.548 1.00 83.44 98 GLU A O 1
ATOM 763 N N . LEU A 1 99 ? 7.775 -2.210 -11.406 1.00 89.12 99 LEU A N 1
ATOM 764 C CA . LEU A 1 99 ? 8.394 -0.902 -11.633 1.00 89.12 99 LEU A CA 1
ATOM 765 C C . LEU A 1 99 ? 9.507 -0.970 -12.687 1.00 89.12 99 LEU A C 1
ATOM 767 O O . LEU A 1 99 ? 9.758 0.015 -13.360 1.00 89.12 99 LEU A O 1
ATOM 771 N N . LEU A 1 100 ? 10.135 -2.133 -12.887 1.00 89.31 100 LEU A N 1
ATOM 772 C CA . LEU A 1 100 ? 11.173 -2.334 -13.901 1.00 89.31 100 LEU A CA 1
ATOM 773 C C . LEU A 1 100 ? 10.644 -2.339 -15.343 1.00 89.31 100 LEU A C 1
ATOM 775 O O . LEU A 1 100 ? 11.458 -2.360 -16.263 1.00 89.31 100 LEU A O 1
ATOM 779 N N . THR A 1 101 ? 9.325 -2.378 -15.557 1.00 88.69 101 THR A N 1
ATOM 780 C CA . THR A 1 101 ? 8.731 -2.170 -16.886 1.00 88.69 101 THR A CA 1
ATOM 781 C C . THR A 1 101 ? 8.549 -0.689 -17.192 1.00 88.69 101 THR A C 1
ATOM 783 O O . THR A 1 101 ? 8.354 -0.332 -18.351 1.00 88.69 101 THR A O 1
ATOM 786 N N . VAL A 1 102 ? 8.667 0.194 -16.201 1.00 90.56 102 VAL A N 1
ATOM 787 C CA . VAL A 1 102 ? 8.565 1.635 -16.419 1.00 90.56 102 VAL A CA 1
ATOM 788 C C . VAL A 1 102 ? 9.835 2.160 -17.104 1.00 90.56 102 VAL A C 1
ATOM 790 O O . VAL A 1 102 ? 10.943 1.908 -16.614 1.00 90.56 102 VAL A O 1
ATOM 793 N N . PRO A 1 103 ? 9.713 2.919 -18.210 1.00 87.94 103 PRO A N 1
ATOM 794 C CA . PRO A 1 103 ? 10.847 3.570 -18.851 1.00 87.94 103 PRO A CA 1
ATOM 795 C C . PRO A 1 103 ? 11.651 4.416 -17.855 1.00 87.94 103 PRO A C 1
ATOM 797 O O . PRO A 1 103 ? 11.108 5.262 -17.149 1.00 87.94 103 PRO A O 1
ATOM 800 N N . GLY A 1 104 ? 12.960 4.170 -17.787 1.00 86.25 104 GLY A N 1
ATOM 801 C CA . GLY A 1 104 ? 13.871 4.873 -16.880 1.00 86.25 104 GLY A CA 1
ATOM 802 C C . GLY A 1 104 ? 14.030 4.266 -15.485 1.00 86.25 104 GLY A C 1
ATOM 803 O O . GLY A 1 104 ? 14.943 4.661 -14.760 1.00 86.25 104 GLY A O 1
ATOM 804 N N . VAL A 1 105 ? 13.235 3.259 -15.116 1.00 88.88 105 VAL A N 1
ATOM 805 C CA . VAL A 1 105 ? 13.437 2.524 -13.864 1.00 88.88 105 VAL A CA 1
ATOM 806 C C . VAL A 1 105 ? 14.409 1.362 -14.078 1.00 88.88 105 VAL A C 1
ATOM 808 O O . VAL A 1 105 ? 14.109 0.353 -14.715 1.00 88.88 105 VAL A O 1
ATOM 811 N N . THR A 1 106 ? 15.606 1.489 -13.509 1.00 88.69 106 THR A N 1
ATOM 812 C CA . THR A 1 106 ? 16.662 0.472 -13.598 1.00 88.69 106 THR A CA 1
ATOM 813 C C . THR A 1 106 ? 16.612 -0.525 -12.429 1.00 88.69 106 THR A C 1
ATOM 815 O O . THR A 1 106 ? 16.028 -0.239 -11.380 1.00 88.69 106 THR A O 1
ATOM 818 N N . PRO A 1 107 ? 17.258 -1.704 -12.539 1.00 88.56 107 PRO A N 1
ATOM 819 C CA . PRO A 1 107 ? 17.443 -2.600 -11.395 1.00 88.56 107 PRO A CA 1
ATOM 820 C C . PRO A 1 107 ? 18.107 -1.916 -10.193 1.00 88.56 107 PRO A C 1
ATOM 822 O O . PRO A 1 107 ? 17.715 -2.178 -9.060 1.00 88.56 107 PRO A O 1
ATOM 825 N N . GLN A 1 108 ? 19.060 -1.012 -10.442 1.00 86.06 108 GLN A N 1
ATOM 826 C CA . GLN A 1 108 ? 19.739 -0.227 -9.410 1.00 86.06 108 GLN A CA 1
ATOM 827 C C . GLN A 1 108 ? 18.781 0.747 -8.717 1.00 86.06 108 GLN A C 1
ATOM 829 O O . GLN A 1 108 ? 18.803 0.851 -7.492 1.00 86.06 108 GLN A O 1
ATOM 834 N N . PHE A 1 109 ? 17.908 1.418 -9.482 1.00 89.69 109 PHE A N 1
ATOM 835 C CA . PHE A 1 109 ? 16.833 2.235 -8.916 1.00 89.69 109 PHE A CA 1
ATOM 836 C C . PHE A 1 109 ? 15.968 1.390 -7.982 1.00 89.69 109 PHE A C 1
ATOM 838 O O . PHE A 1 109 ? 15.754 1.767 -6.828 1.00 89.69 109 PHE A O 1
ATOM 845 N N . LEU A 1 110 ? 15.494 0.232 -8.460 1.00 87.25 110 LEU A N 1
ATOM 846 C CA . LEU A 1 110 ? 14.610 -0.596 -7.652 1.00 87.25 110 LEU A CA 1
ATOM 847 C C . LEU A 1 110 ? 15.328 -1.072 -6.392 1.00 87.25 110 LEU A C 1
ATOM 849 O O . LEU A 1 110 ? 14.737 -0.984 -5.332 1.00 87.25 110 LEU A O 1
ATOM 853 N N . GLU A 1 111 ? 16.580 -1.523 -6.464 1.00 87.81 111 GLU A N 1
ATOM 854 C CA . GLU A 1 111 ? 17.346 -1.965 -5.292 1.00 87.81 111 GLU A CA 1
ATOM 855 C C . GLU A 1 111 ? 17.464 -0.877 -4.213 1.00 87.81 111 GLU A C 1
ATOM 857 O O . GLU A 1 111 ? 17.232 -1.158 -3.035 1.00 87.81 111 GLU A O 1
ATOM 862 N N . LEU A 1 112 ? 17.749 0.364 -4.614 1.00 85.25 112 LEU A N 1
ATOM 863 C CA . LEU A 1 112 ? 17.903 1.495 -3.698 1.00 85.25 112 LEU A CA 1
ATOM 864 C C . LEU A 1 112 ? 16.577 1.912 -3.057 1.00 85.25 112 LEU A C 1
ATOM 866 O O . LEU A 1 112 ? 16.503 2.090 -1.841 1.00 85.25 112 LEU A O 1
ATOM 870 N N . PHE A 1 113 ? 15.517 2.028 -3.857 1.00 85.81 113 PHE A N 1
ATOM 871 C CA . PHE A 1 113 ? 14.234 2.551 -3.389 1.00 85.81 113 PHE A CA 1
ATOM 872 C C . PHE A 1 113 ? 13.246 1.465 -2.950 1.00 85.81 113 PHE A C 1
ATOM 874 O O . PHE A 1 113 ? 12.198 1.802 -2.402 1.00 85.81 113 PHE A O 1
ATOM 881 N N . ARG A 1 114 ? 13.566 0.168 -3.103 1.00 82.94 114 ARG A N 1
ATOM 882 C CA . ARG A 1 114 ? 12.664 -0.959 -2.777 1.00 82.94 114 ARG A CA 1
ATOM 883 C C . ARG A 1 114 ? 12.086 -0.854 -1.381 1.00 82.94 114 ARG A C 1
ATOM 885 O O . ARG A 1 114 ? 10.906 -1.094 -1.181 1.00 82.94 114 ARG A O 1
ATOM 892 N N . SER A 1 115 ? 12.940 -0.521 -0.416 1.00 75.50 115 SER A N 1
ATOM 893 C CA . SER A 1 115 ? 12.543 -0.421 0.988 1.00 75.50 115 SER A CA 1
ATOM 894 C C . SER A 1 115 ? 11.627 0.769 1.256 1.00 75.50 115 SER A C 1
ATOM 896 O O . SER A 1 115 ? 10.954 0.788 2.276 1.00 75.50 115 SER A O 1
ATOM 898 N N . ASN A 1 116 ? 11.601 1.761 0.365 1.00 73.44 116 ASN A N 1
ATOM 899 C CA . ASN A 1 116 ? 10.808 2.973 0.495 1.00 73.44 116 ASN A CA 1
ATOM 900 C C . ASN A 1 116 ? 9.527 2.961 -0.341 1.00 73.44 116 ASN A C 1
ATOM 902 O O . ASN A 1 116 ? 8.768 3.927 -0.248 1.00 73.44 116 ASN A O 1
ATOM 906 N N . LEU A 1 117 ? 9.293 1.910 -1.123 1.00 78.94 117 LEU A N 1
ATOM 907 C CA . LEU A 1 117 ? 8.141 1.753 -1.997 1.00 78.94 117 LEU A CA 1
ATOM 908 C C . LEU A 1 117 ? 7.323 0.546 -1.550 1.00 78.94 117 LEU A C 1
ATOM 910 O O . LEU A 1 117 ? 7.854 -0.441 -1.047 1.00 78.94 117 LEU A O 1
ATOM 914 N N . THR A 1 118 ? 6.018 0.616 -1.760 1.00 70.69 118 THR A N 1
ATOM 915 C CA . THR A 1 118 ? 5.104 -0.484 -1.468 1.00 70.69 118 THR A CA 1
ATOM 916 C C . THR A 1 118 ? 3.953 -0.476 -2.465 1.00 70.69 118 THR A C 1
ATOM 918 O O . THR A 1 118 ? 3.558 0.576 -2.974 1.00 70.69 118 THR A O 1
ATOM 921 N N . VAL A 1 119 ? 3.446 -1.668 -2.766 1.00 71.44 119 VAL A N 1
ATOM 922 C CA . VAL A 1 119 ? 2.353 -1.898 -3.708 1.00 71.44 119 VAL A CA 1
ATOM 923 C C . VAL A 1 119 ? 1.264 -2.661 -2.969 1.00 71.44 119 VAL A C 1
ATOM 925 O O . VAL A 1 119 ? 1.480 -3.790 -2.535 1.00 71.44 119 VAL A O 1
ATOM 928 N N . TYR A 1 120 ? 0.095 -2.038 -2.827 1.00 62.34 120 TYR A N 1
ATOM 929 C CA . TYR A 1 120 ? -1.056 -2.632 -2.137 1.00 62.34 120 TYR A CA 1
ATOM 930 C C . TYR A 1 120 ? -2.118 -3.186 -3.093 1.00 62.34 120 TYR A C 1
ATOM 932 O O . TYR A 1 120 ? -3.011 -3.918 -2.665 1.00 62.34 120 TYR A O 1
ATOM 940 N N . ALA A 1 121 ? -2.031 -2.852 -4.382 1.00 54.56 121 ALA A N 1
ATOM 941 C CA . ALA A 1 121 ? -3.039 -3.176 -5.383 1.00 54.56 121 ALA A CA 1
ATOM 942 C C . ALA A 1 121 ? -2.797 -4.561 -5.990 1.00 54.56 121 ALA A C 1
ATOM 944 O O . ALA A 1 121 ? -2.499 -4.711 -7.166 1.00 54.56 121 ALA A O 1
ATOM 945 N N . VAL A 1 122 ? -2.932 -5.606 -5.179 1.00 51.56 122 VAL A N 1
ATOM 946 C CA . VAL A 1 122 ? -2.802 -6.971 -5.697 1.00 51.56 122 VAL A CA 1
ATOM 947 C C . VAL A 1 122 ? -4.091 -7.429 -6.417 1.00 51.56 122 VAL A C 1
ATOM 949 O O . VAL A 1 122 ? -4.025 -8.388 -7.171 1.00 51.56 122 VAL A O 1
ATOM 952 N N . ALA A 1 123 ? -5.249 -6.758 -6.250 1.00 52.84 123 ALA A N 1
ATOM 953 C CA . ALA A 1 123 ? -6.504 -7.148 -6.931 1.00 52.84 123 ALA A CA 1
ATOM 954 C C . ALA A 1 123 ? -7.669 -6.121 -6.845 1.00 52.84 123 ALA A C 1
ATOM 956 O O . ALA A 1 123 ? -8.729 -6.471 -6.328 1.00 52.84 123 ALA A O 1
ATOM 957 N N . ASP A 1 124 ? -7.499 -4.847 -7.236 1.00 64.69 124 ASP A N 1
ATOM 958 C CA . ASP A 1 124 ? -8.507 -3.755 -7.069 1.00 64.69 124 ASP A CA 1
ATOM 959 C C . ASP A 1 124 ? -9.007 -3.511 -5.628 1.00 64.69 124 ASP A C 1
ATOM 961 O O . ASP A 1 124 ? -9.834 -2.630 -5.368 1.00 64.69 124 ASP A O 1
ATOM 965 N N . ARG A 1 125 ? -8.510 -4.307 -4.679 1.00 77.94 125 ARG A N 1
ATOM 966 C CA . ARG A 1 125 ? -8.942 -4.380 -3.294 1.00 77.94 125 ARG A CA 1
ATOM 967 C C . ARG A 1 125 ? -7.727 -4.349 -2.376 1.00 77.94 125 ARG A C 1
ATOM 969 O O . ARG A 1 125 ? -6.689 -4.946 -2.654 1.00 77.94 125 ARG A O 1
ATOM 976 N N . PHE A 1 126 ? -7.892 -3.660 -1.262 1.00 83.69 126 PHE A N 1
ATOM 977 C CA . PHE A 1 126 ? -6.941 -3.502 -0.182 1.00 83.69 126 PHE A CA 1
ATOM 978 C C . PHE A 1 126 ? -7.110 -4.636 0.834 1.00 83.69 126 PHE A C 1
ATOM 980 O O . PHE A 1 126 ? -8.161 -4.780 1.461 1.00 83.69 126 PHE A O 1
ATOM 987 N N . TYR A 1 127 ? -6.077 -5.460 0.984 1.00 86.44 127 TYR A N 1
ATOM 988 C CA . TYR A 1 127 ? -6.109 -6.657 1.821 1.00 86.44 127 TYR A CA 1
ATOM 989 C C . TYR A 1 127 ? -5.840 -6.328 3.289 1.00 86.44 127 TYR A C 1
ATOM 991 O O . TYR A 1 127 ? -4.696 -6.340 3.741 1.00 86.44 127 TYR A O 1
ATOM 999 N N . VAL A 1 128 ? -6.903 -6.058 4.049 1.00 90.94 128 VAL A N 1
ATOM 1000 C CA . VAL A 1 128 ? -6.798 -5.534 5.424 1.00 90.94 128 VAL A CA 1
ATOM 1001 C C . VAL A 1 128 ? -6.020 -6.474 6.350 1.00 90.94 128 VAL A C 1
ATOM 1003 O O . VAL A 1 128 ? -5.167 -6.036 7.103 1.00 90.94 128 VAL A O 1
ATOM 1006 N N . ASN A 1 129 ? -6.188 -7.792 6.235 1.00 89.69 129 ASN A N 1
ATOM 1007 C CA . ASN A 1 129 ? -5.477 -8.743 7.102 1.00 89.69 129 ASN A CA 1
ATOM 1008 C C . ASN A 1 129 ? -3.957 -8.832 6.837 1.00 89.69 129 ASN A C 1
ATOM 1010 O O . ASN A 1 129 ? -3.253 -9.471 7.615 1.00 89.69 129 ASN A O 1
ATOM 1014 N N . LEU A 1 130 ? -3.454 -8.241 5.748 1.00 85.50 130 LEU A N 1
ATOM 1015 C CA . LEU A 1 130 ? -2.031 -8.240 5.378 1.00 85.50 130 LEU A CA 1
ATOM 1016 C C . LEU A 1 130 ? -1.410 -6.843 5.371 1.00 85.50 130 LEU A C 1
ATOM 1018 O O . LEU A 1 130 ? -0.197 -6.712 5.206 1.00 85.50 130 LEU A O 1
ATOM 1022 N N . ALA A 1 131 ? -2.237 -5.810 5.502 1.00 85.31 131 ALA A N 1
ATOM 1023 C CA . ALA A 1 131 ? -1.788 -4.438 5.477 1.00 85.31 131 ALA A CA 1
ATOM 1024 C C . ALA A 1 131 ? -0.989 -4.094 6.733 1.00 85.31 131 ALA A C 1
ATOM 1026 O O . ALA A 1 131 ? -1.285 -4.556 7.837 1.00 85.31 131 ALA A O 1
ATOM 1027 N N . ASP A 1 132 ? 0.002 -3.232 6.555 1.00 85.81 132 ASP A N 1
ATOM 1028 C CA . ASP A 1 132 ? 0.698 -2.598 7.659 1.00 85.81 132 ASP A CA 1
ATOM 1029 C C . ASP A 1 132 ? 0.206 -1.172 7.906 1.00 85.81 132 ASP A C 1
ATOM 1031 O O . ASP A 1 132 ? -0.646 -0.666 7.172 1.00 85.81 132 ASP A O 1
ATOM 1035 N N . ALA A 1 133 ? 0.726 -0.501 8.940 1.00 86.44 133 ALA A N 1
ATOM 1036 C CA . ALA A 1 133 ? 0.297 0.852 9.275 1.00 86.44 133 ALA A CA 1
ATOM 1037 C C . ALA A 1 133 ? 0.468 1.847 8.121 1.00 86.44 133 ALA A C 1
ATOM 1039 O O . ALA A 1 133 ? -0.272 2.820 8.050 1.00 86.44 133 ALA A O 1
ATOM 1040 N N . GLN A 1 134 ? 1.390 1.638 7.184 1.00 81.25 134 GLN A N 1
ATOM 1041 C CA . GLN A 1 134 ? 1.491 2.539 6.037 1.00 81.25 134 GLN A CA 1
ATOM 1042 C C . GLN A 1 134 ? 0.418 2.266 5.000 1.00 81.25 134 GLN A C 1
ATOM 1044 O O . GLN A 1 134 ? -0.165 3.208 4.462 1.00 81.25 134 GLN A O 1
ATOM 1049 N N . GLY A 1 135 ? 0.152 0.988 4.730 1.00 80.44 135 GLY A N 1
ATOM 1050 C CA . GLY A 1 135 ? -0.955 0.583 3.878 1.00 80.44 135 GLY A CA 1
ATOM 1051 C C . GLY A 1 135 ? -2.267 1.123 4.410 1.00 80.44 135 GLY A C 1
ATOM 1052 O O . GLY A 1 135 ? -3.021 1.741 3.662 1.00 80.44 135 GLY A O 1
ATOM 1053 N N . TYR A 1 136 ? -2.495 0.969 5.715 1.00 89.31 136 TYR A N 1
ATOM 1054 C CA . TYR A 1 136 ? -3.655 1.544 6.379 1.00 89.31 136 TYR A CA 1
ATOM 1055 C C . TYR A 1 136 ? -3.678 3.060 6.280 1.00 89.31 136 TYR A C 1
ATOM 1057 O O . TYR A 1 136 ? -4.710 3.597 5.899 1.00 89.31 136 TYR A O 1
ATOM 1065 N N . MET A 1 137 ? -2.566 3.748 6.548 1.00 85.38 137 MET A N 1
ATOM 1066 C CA . MET A 1 137 ? -2.519 5.209 6.489 1.00 85.38 137 MET A CA 1
ATOM 1067 C C . MET A 1 137 ? -2.938 5.707 5.119 1.00 85.38 137 MET A C 1
ATOM 1069 O O . MET A 1 137 ? -3.857 6.511 5.012 1.00 85.38 137 MET A O 1
ATOM 1073 N N . GLY A 1 138 ? -2.320 5.183 4.070 1.00 78.50 138 GLY A N 1
ATOM 1074 C CA . GLY A 1 138 ? -2.650 5.590 2.720 1.00 78.50 138 GLY A CA 1
ATOM 1075 C C . GLY A 1 138 ? -4.082 5.234 2.310 1.00 78.50 138 GLY A C 1
ATOM 1076 O O . GLY A 1 138 ? -4.776 6.061 1.720 1.00 78.50 138 GLY A O 1
ATOM 1077 N N . PHE A 1 139 ? -4.561 4.044 2.690 1.00 85.00 139 PHE A N 1
ATOM 1078 C CA . PHE A 1 139 ? -5.936 3.632 2.423 1.00 85.00 139 PHE A CA 1
ATOM 1079 C C . PHE A 1 139 ? -6.950 4.537 3.134 1.00 85.00 139 PHE A C 1
ATOM 1081 O O . PHE A 1 139 ? -7.932 4.958 2.523 1.00 85.00 139 PHE A O 1
ATOM 1088 N N . LEU A 1 140 ? -6.700 4.872 4.401 1.00 88.50 140 LEU A N 1
ATOM 1089 C CA . LEU A 1 140 ? -7.535 5.769 5.192 1.00 88.50 140 LEU A CA 1
ATOM 1090 C C . LEU A 1 140 ? -7.519 7.191 4.621 1.00 88.50 140 LEU A C 1
ATOM 1092 O O . LEU A 1 140 ? -8.594 7.756 4.454 1.00 88.50 140 LEU A O 1
ATOM 1096 N N . CYS A 1 141 ? -6.347 7.738 4.266 1.00 83.00 141 CYS A N 1
ATOM 1097 C CA . CYS A 1 141 ? -6.217 9.059 3.636 1.00 83.00 141 CYS A CA 1
ATOM 1098 C C . CYS A 1 141 ? -7.102 9.179 2.386 1.00 83.00 141 CYS A C 1
ATOM 1100 O O . CYS A 1 141 ? -7.884 10.125 2.281 1.00 83.00 141 CYS A O 1
ATOM 1102 N N . ALA A 1 142 ? -7.032 8.181 1.498 1.00 78.69 142 ALA A N 1
ATOM 1103 C CA . ALA A 1 142 ? -7.763 8.151 0.230 1.00 78.69 142 ALA A CA 1
ATOM 1104 C C . ALA A 1 142 ? -9.295 8.066 0.384 1.00 78.69 142 ALA A C 1
ATOM 1106 O O . ALA A 1 142 ? -10.021 8.338 -0.567 1.00 78.69 142 ALA A O 1
ATOM 1107 N N . HIS A 1 143 ? -9.801 7.684 1.562 1.00 85.12 143 HIS A N 1
ATOM 1108 C CA . HIS A 1 143 ? -11.237 7.498 1.809 1.00 85.12 143 HIS A CA 1
ATOM 1109 C C . HIS A 1 143 ? -11.780 8.408 2.915 1.00 85.12 143 HIS A C 1
ATOM 1111 O O . HIS A 1 143 ? -12.812 8.110 3.517 1.00 85.12 143 HIS A O 1
ATOM 1117 N N . THR A 1 144 ? -11.104 9.517 3.205 1.00 85.94 144 THR A N 1
ATOM 1118 C CA . THR A 1 144 ? -11.614 10.537 4.131 1.00 85.94 144 THR A CA 1
ATOM 1119 C C . THR A 1 144 ? -12.718 11.386 3.487 1.00 85.94 144 THR A C 1
ATOM 1121 O O . THR A 1 144 ? -12.634 11.746 2.317 1.00 85.94 144 THR A O 1
ATOM 1124 N N . THR A 1 145 ? -13.768 11.740 4.239 1.00 82.38 145 THR A N 1
ATOM 1125 C CA . THR A 1 145 ? -14.943 12.494 3.731 1.00 82.38 145 THR A CA 1
ATOM 1126 C C . THR A 1 145 ? -14.914 13.989 4.045 1.00 82.38 145 THR A C 1
ATOM 1128 O O . THR A 1 145 ? -15.941 14.669 3.950 1.00 82.38 145 THR A O 1
ATOM 1131 N N . LEU A 1 146 ? -13.763 14.549 4.434 1.00 67.75 146 LEU A N 1
ATOM 1132 C CA . LEU A 1 146 ? -13.714 15.957 4.823 1.00 67.75 146 LEU A CA 1
ATOM 1133 C C . LEU A 1 146 ? -14.113 16.878 3.655 1.00 67.75 146 LEU A C 1
ATOM 1135 O O . LEU A 1 146 ? -13.595 16.816 2.547 1.00 67.75 146 LEU A O 1
ATOM 1139 N N . SER A 1 147 ? -15.061 17.767 3.957 1.00 48.97 147 SER A N 1
ATOM 1140 C CA . SER A 1 147 ? -15.859 18.601 3.045 1.00 48.97 147 SER A CA 1
ATOM 1141 C C . SER A 1 147 ? -15.093 19.681 2.245 1.00 48.97 147 SER A C 1
ATOM 1143 O O . SER A 1 147 ? -15.723 20.597 1.711 1.00 48.97 147 SER A O 1
ATOM 1145 N N . GLN A 1 148 ? -13.764 19.635 2.142 1.00 51.84 148 GLN A N 1
ATOM 1146 C CA . GLN A 1 148 ? -13.000 20.578 1.315 1.00 51.84 148 GLN A CA 1
ATOM 1147 C C . GLN A 1 148 ? -12.320 19.825 0.175 1.00 51.84 148 GLN A C 1
ATOM 1149 O O . GLN A 1 148 ? -11.232 19.286 0.327 1.00 51.84 148 GLN A O 1
ATOM 1154 N N . ALA A 1 149 ? -13.008 19.802 -0.968 1.00 44.00 149 ALA A N 1
ATOM 1155 C CA . ALA A 1 149 ? -12.759 18.989 -2.160 1.00 44.00 149 ALA A CA 1
ATOM 1156 C C . ALA A 1 149 ? -11.427 19.242 -2.909 1.00 44.00 149 ALA A C 1
ATOM 1158 O O . ALA A 1 149 ? -11.349 19.004 -4.110 1.00 44.00 149 ALA A O 1
ATOM 1159 N N . SER A 1 150 ? -10.389 19.757 -2.251 1.00 49.72 150 SER A N 1
ATOM 1160 C CA . SER A 1 150 ? -9.129 20.115 -2.912 1.00 49.72 150 SER A CA 1
ATOM 1161 C C . SER A 1 150 ? -7.881 20.026 -2.031 1.00 49.72 150 SER A C 1
ATOM 1163 O O . SER A 1 150 ? -6.815 20.436 -2.476 1.00 49.72 150 SER A O 1
ATOM 1165 N N . ILE A 1 151 ? -7.987 19.547 -0.788 1.00 52.22 151 ILE A N 1
ATOM 1166 C CA . ILE A 1 151 ? -6.839 19.390 0.115 1.00 52.22 151 ILE A CA 1
ATOM 1167 C C . ILE A 1 151 ? -6.849 17.945 0.600 1.00 52.22 151 ILE A C 1
ATOM 1169 O O . ILE A 1 151 ? -7.814 17.526 1.241 1.00 52.22 151 ILE A O 1
ATOM 1173 N N . ASN A 1 152 ? -5.797 17.183 0.292 1.00 59.19 152 ASN A N 1
ATOM 1174 C CA . ASN A 1 152 ? -5.624 15.852 0.860 1.00 59.19 152 ASN A CA 1
ATOM 1175 C C . ASN A 1 152 ? -5.580 16.002 2.386 1.00 59.19 152 ASN A C 1
ATOM 1177 O O . ASN A 1 152 ? -4.790 16.761 2.953 1.00 59.19 152 ASN A O 1
ATOM 1181 N N . VAL A 1 153 ? -6.484 15.297 3.057 1.00 65.44 153 VAL A N 1
ATOM 1182 C CA . VAL A 1 153 ? -6.697 15.393 4.502 1.00 65.44 153 VAL A CA 1
ATOM 1183 C C . VAL A 1 153 ? -5.411 15.097 5.273 1.00 65.44 153 VAL A C 1
ATOM 1185 O O . VAL A 1 153 ? -5.126 15.754 6.270 1.00 65.44 153 VAL A O 1
ATOM 1188 N N . CYS A 1 154 ? -4.567 14.209 4.755 1.00 69.75 154 CYS A N 1
ATOM 1189 C CA . CYS A 1 154 ? -3.277 13.857 5.333 1.00 69.75 154 CYS A CA 1
ATOM 1190 C C . CYS A 1 154 ? -2.161 14.893 5.105 1.00 69.75 154 CYS A C 1
ATOM 1192 O O . CYS A 1 154 ? -1.058 14.695 5.608 1.00 69.75 154 CYS A O 1
ATOM 1194 N N . GLN A 1 155 ? -2.420 16.022 4.432 1.00 65.19 155 GLN A N 1
ATOM 1195 C CA . GLN A 1 155 ? -1.489 17.162 4.393 1.00 65.19 155 GLN A CA 1
ATOM 1196 C C . GLN A 1 155 ? -1.490 17.963 5.692 1.00 65.19 155 GLN A C 1
ATOM 1198 O O . GLN A 1 155 ? -0.484 18.569 6.065 1.00 65.19 155 GLN A O 1
ATOM 1203 N N . THR A 1 156 ? -2.631 18.018 6.383 1.00 73.81 156 THR A N 1
ATOM 1204 C CA . THR A 1 156 ? -2.711 18.773 7.633 1.00 73.81 156 THR A CA 1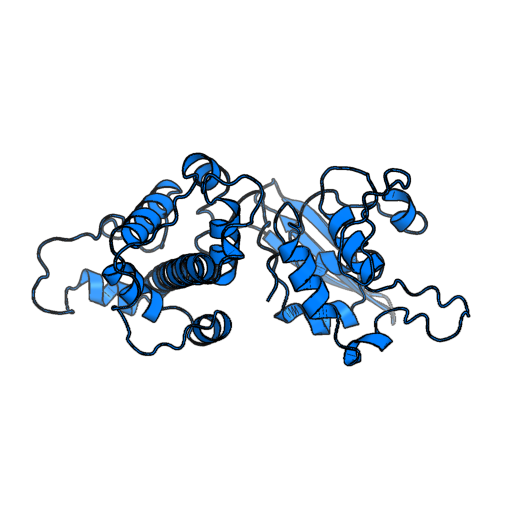
ATOM 1205 C C . THR A 1 156 ? -2.042 17.943 8.726 1.00 73.81 156 THR A C 1
ATOM 1207 O O . THR A 1 156 ? -2.515 16.836 8.993 1.00 73.81 156 THR A O 1
ATOM 1210 N N . PRO A 1 157 ? -1.004 18.452 9.420 1.00 78.19 157 PRO A N 1
ATOM 1211 C CA . PRO A 1 157 ? -0.266 17.671 10.415 1.00 78.19 157 PRO A CA 1
ATOM 1212 C C . PRO A 1 157 ? -1.159 17.054 11.494 1.00 78.19 157 PRO A C 1
ATOM 1214 O O . PRO A 1 157 ? -0.888 15.959 11.970 1.00 78.19 157 PRO A O 1
ATOM 1217 N N . GLN A 1 158 ? -2.250 17.738 11.849 1.00 81.38 158 GLN A N 1
ATOM 1218 C CA . GLN A 1 158 ? -3.243 17.226 12.787 1.00 81.38 158 GLN A CA 1
ATOM 1219 C C . GLN A 1 158 ? -3.945 15.965 12.260 1.00 81.38 158 GLN A C 1
ATOM 1221 O O . GLN A 1 158 ? -3.948 14.945 12.938 1.00 81.38 158 GLN A O 1
ATOM 1226 N N . PHE A 1 159 ? -4.513 16.009 11.054 1.00 81.25 159 PHE A N 1
ATOM 1227 C CA . PHE A 1 159 ? -5.219 14.865 10.475 1.00 81.25 159 PHE A CA 1
ATOM 1228 C C . PHE A 1 159 ? -4.266 13.725 10.108 1.00 81.2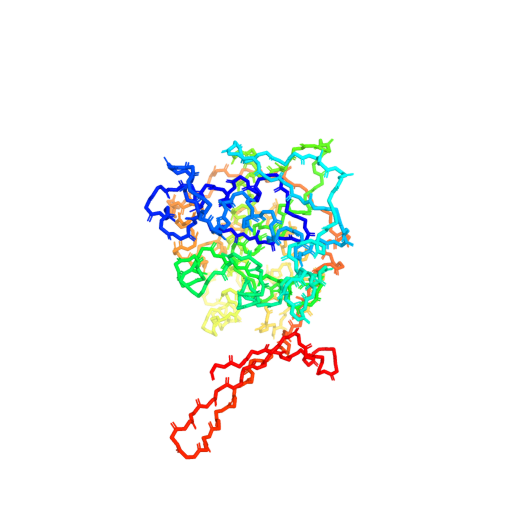5 159 PHE A C 1
ATOM 1230 O O . PHE A 1 159 ? -4.598 12.564 10.327 1.00 81.25 159 PHE A O 1
ATOM 1237 N N . ALA A 1 160 ? -3.059 14.041 9.631 1.00 79.88 160 ALA A N 1
ATOM 1238 C CA . ALA A 1 160 ? -2.004 13.053 9.429 1.00 79.88 160 ALA A CA 1
ATOM 1239 C C . ALA A 1 160 ? -1.673 12.320 10.739 1.00 79.88 160 ALA A C 1
ATOM 1241 O O . ALA A 1 160 ? -1.549 11.097 10.747 1.00 79.88 160 ALA A O 1
ATOM 1242 N N . ALA A 1 161 ? -1.599 13.060 11.853 1.00 83.81 161 ALA A N 1
ATOM 1243 C CA . ALA A 1 161 ? -1.364 12.499 13.178 1.00 83.81 161 ALA A CA 1
ATOM 1244 C C . ALA A 1 161 ? -2.570 11.709 13.734 1.00 83.81 161 ALA A C 1
ATOM 1246 O O . ALA A 1 161 ? -2.406 10.813 14.559 1.00 83.81 161 ALA A O 1
ATOM 1247 N N . GLU A 1 162 ? -3.791 12.008 13.308 1.00 87.94 162 GLU A N 1
ATOM 1248 C CA . GLU A 1 162 ? -4.970 11.213 13.666 1.00 87.94 162 GLU A CA 1
ATOM 1249 C C . GLU A 1 162 ? -5.010 9.903 12.862 1.00 87.94 162 GLU A C 1
ATOM 1251 O O . GLU A 1 162 ? -5.128 8.815 13.427 1.00 87.94 162 GLU A O 1
ATOM 1256 N N . ILE A 1 163 ? -4.831 9.992 11.543 1.00 88.06 163 ILE A N 1
ATOM 1257 C CA . ILE A 1 163 ? -4.898 8.852 10.622 1.00 88.06 163 ILE A CA 1
ATOM 1258 C C . ILE A 1 163 ? -3.716 7.906 10.823 1.00 88.06 163 ILE A C 1
ATOM 1260 O O . ILE A 1 163 ? -3.915 6.693 10.874 1.00 88.06 163 ILE A O 1
ATOM 1264 N N . GLY A 1 164 ? -2.499 8.423 10.999 1.00 87.50 164 GLY A N 1
ATOM 1265 C CA . GLY A 1 164 ? -1.326 7.597 11.294 1.00 87.50 164 GLY A CA 1
ATOM 1266 C C . GLY A 1 164 ? -1.497 6.790 12.585 1.00 87.50 164 GLY A C 1
ATOM 1267 O O . GLY A 1 164 ? -1.119 5.622 12.646 1.00 87.50 164 GLY A O 1
ATOM 1268 N N . PHE A 1 165 ? -2.164 7.363 13.588 1.00 89.81 165 PHE A N 1
ATOM 1269 C CA . PHE A 1 165 ? -2.430 6.694 14.855 1.00 89.81 165 PHE A CA 1
ATOM 1270 C C . PHE A 1 165 ? -3.480 5.593 14.701 1.00 89.81 165 PHE A C 1
ATOM 1272 O O . PHE A 1 165 ? -3.272 4.475 15.169 1.00 89.81 165 PHE A O 1
ATOM 1279 N N . LEU A 1 166 ? -4.580 5.879 13.995 1.00 92.50 166 LEU A N 1
ATOM 1280 C CA . LEU A 1 166 ? -5.578 4.864 13.639 1.00 92.50 166 LEU A CA 1
ATOM 1281 C C . LEU A 1 166 ? -4.949 3.720 12.837 1.00 92.50 166 LEU A C 1
ATOM 1283 O O . LEU A 1 166 ? -5.295 2.559 13.032 1.00 92.50 166 LEU A O 1
ATOM 1287 N N . SER A 1 167 ? -3.982 4.034 11.981 1.00 92.31 167 SER A N 1
ATOM 1288 C CA . SER A 1 167 ? -3.281 3.045 11.166 1.00 92.31 167 SER A CA 1
ATOM 1289 C C . SER A 1 167 ? -2.397 2.117 11.993 1.00 92.31 167 SER A C 1
ATOM 1291 O O . SER A 1 167 ? -2.403 0.908 11.769 1.00 92.31 167 SER A O 1
ATOM 1293 N N . LEU A 1 168 ? -1.694 2.656 12.994 1.00 91.62 168 LEU A N 1
ATOM 1294 C CA . LEU A 1 168 ? -0.972 1.848 13.980 1.00 91.62 168 LEU A CA 1
ATOM 1295 C C . LEU A 1 168 ? -1.935 0.988 14.803 1.00 91.62 168 LEU A C 1
ATOM 1297 O O . LEU A 1 168 ? -1.658 -0.184 15.033 1.00 91.62 168 LEU A O 1
ATOM 1301 N N . ALA A 1 169 ? -3.081 1.533 15.214 1.00 93.31 169 ALA A N 1
ATOM 1302 C CA . ALA A 1 169 ? -4.089 0.766 15.940 1.00 93.31 169 ALA A CA 1
ATOM 1303 C C . ALA A 1 169 ? -4.622 -0.417 15.112 1.00 93.31 169 ALA A C 1
ATOM 1305 O O . ALA A 1 169 ? -4.735 -1.526 15.629 1.00 93.31 169 ALA A O 1
ATOM 1306 N N . LEU A 1 170 ? -4.894 -0.212 13.820 1.00 94.94 170 LEU A N 1
ATOM 1307 C CA . LEU A 1 170 ? -5.325 -1.269 12.898 1.00 94.94 170 LEU A CA 1
ATOM 1308 C C . LEU A 1 170 ? -4.242 -2.326 12.661 1.00 94.94 170 LEU A C 1
ATOM 1310 O O . LEU A 1 170 ? -4.543 -3.518 12.649 1.00 94.94 170 LEU A O 1
ATOM 1314 N N . GLU A 1 171 ? -2.980 -1.923 12.516 1.00 93.19 171 GLU A N 1
ATOM 1315 C CA . GLU A 1 171 ? -1.875 -2.880 12.431 1.00 93.19 171 GLU A CA 1
ATOM 1316 C C . GLU A 1 171 ? -1.755 -3.700 13.719 1.00 93.19 171 GLU A C 1
ATOM 1318 O O . GLU A 1 171 ? -1.675 -4.926 13.673 1.00 93.19 171 GLU A O 1
ATOM 1323 N N . GLY A 1 172 ? -1.785 -3.040 14.875 1.00 91.69 172 GLY A N 1
ATOM 1324 C CA . GLY A 1 172 ? -1.708 -3.704 16.168 1.00 91.69 172 GLY A CA 1
ATOM 1325 C C . GLY A 1 172 ? -2.894 -4.630 16.445 1.00 91.69 172 GLY A C 1
ATOM 1326 O O . GLY A 1 172 ? -2.720 -5.689 17.048 1.00 91.69 172 GLY A O 1
ATOM 1327 N N . TRP A 1 173 ? -4.081 -4.297 15.930 1.00 92.81 173 TRP A N 1
ATOM 1328 C CA . 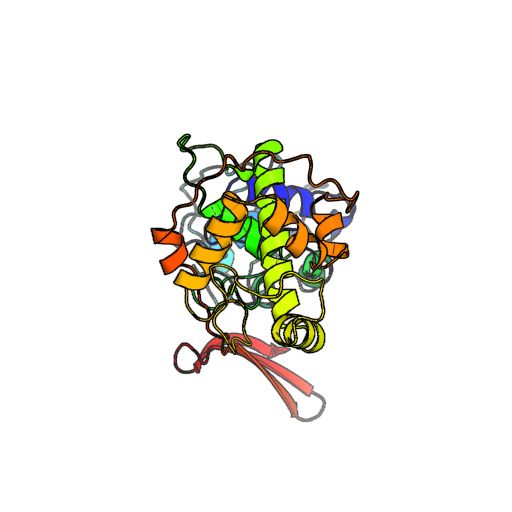TRP A 1 173 ? -5.228 -5.203 15.895 1.00 92.81 173 TRP A CA 1
ATOM 1329 C C . TRP A 1 173 ? -4.908 -6.474 15.106 1.00 92.81 173 TRP A C 1
ATOM 1331 O O . TRP A 1 173 ? -5.089 -7.575 15.614 1.00 92.81 173 TRP A O 1
ATOM 1341 N N . VAL A 1 174 ? -4.355 -6.361 13.896 1.00 91.94 174 VAL A N 1
ATOM 1342 C CA . VAL A 1 174 ? -3.935 -7.538 13.113 1.00 91.94 174 VAL A CA 1
ATOM 1343 C C . VAL A 1 174 ? -2.833 -8.334 13.826 1.00 91.94 174 VAL A C 1
ATOM 1345 O O . VAL A 1 174 ? -2.874 -9.570 13.868 1.00 91.94 174 VAL A O 1
ATOM 1348 N N . ALA A 1 175 ? -1.871 -7.643 14.438 1.00 89.44 175 ALA A N 1
ATOM 1349 C CA . ALA A 1 175 ? -0.781 -8.255 15.190 1.00 89.44 175 ALA A CA 1
ATOM 1350 C C . ALA A 1 175 ? -1.289 -9.049 16.406 1.00 89.44 175 ALA A C 1
ATOM 1352 O O . ALA A 1 175 ? -0.783 -10.140 16.681 1.00 89.44 175 ALA A O 1
ATOM 1353 N N . PHE A 1 176 ? -2.333 -8.563 17.083 1.00 88.44 176 PHE A N 1
ATOM 1354 C CA . PHE A 1 176 ? -2.980 -9.271 18.188 1.00 88.44 176 PHE A CA 1
ATOM 1355 C C . PHE A 1 176 ? -3.479 -10.662 17.764 1.00 88.44 176 PHE A C 1
ATOM 1357 O O . PHE A 1 176 ? -3.162 -11.651 18.426 1.00 88.44 176 PHE A O 1
ATOM 1364 N N . PHE A 1 177 ? -4.156 -10.774 16.615 1.00 86.31 177 PHE A N 1
ATOM 1365 C CA . PHE A 1 177 ? -4.620 -12.069 16.087 1.00 86.31 177 PHE A CA 1
ATOM 1366 C C . PHE A 1 177 ? -3.491 -12.954 15.547 1.00 86.31 177 PHE A C 1
ATOM 1368 O O . PHE A 1 177 ? -3.655 -14.168 15.430 1.00 86.31 177 PHE A O 1
ATOM 1375 N N . SER A 1 178 ? -2.331 -12.370 15.254 1.00 84.19 178 SER A N 1
ATOM 1376 C CA . SER A 1 178 ? -1.138 -13.112 14.836 1.00 84.19 178 SER A CA 1
ATOM 1377 C C . SER A 1 178 ? -0.387 -13.734 16.023 1.00 84.19 178 SER A C 1
ATOM 1379 O O . SER A 1 178 ? 0.437 -14.629 15.828 1.00 84.19 178 SER A O 1
ATOM 1381 N N . SER A 1 179 ? -0.677 -13.297 17.257 1.00 82.31 179 SER A N 1
ATOM 1382 C CA . SER A 1 179 ? -0.094 -13.831 18.489 1.00 82.31 179 SER A CA 1
ATOM 1383 C C . SER A 1 179 ? -1.006 -14.896 19.116 1.00 82.31 179 SER A C 1
ATOM 1385 O O . SER A 1 179 ? -1.986 -14.559 19.786 1.00 82.31 179 SER A O 1
ATOM 1387 N N . PRO A 1 180 ? -0.690 -16.200 18.983 1.00 74.25 180 PRO A N 1
ATOM 1388 C CA . PRO A 1 180 ? -1.524 -17.259 19.551 1.00 74.25 180 PRO A CA 1
ATOM 1389 C C . PRO A 1 180 ? -1.599 -17.194 21.082 1.00 74.25 180 PRO A C 1
ATOM 1391 O O . PRO A 1 180 ? -2.609 -17.588 21.658 1.00 74.25 180 PRO A O 1
ATOM 1394 N N . LEU A 1 181 ? -0.555 -16.677 21.741 1.00 76.12 181 LEU A N 1
ATOM 1395 C CA . LEU A 1 181 ? -0.556 -16.448 23.187 1.00 76.12 181 LEU A CA 1
ATOM 1396 C C . LEU A 1 181 ? -1.463 -15.277 23.575 1.00 76.12 181 LEU A C 1
ATOM 1398 O O . LEU A 1 181 ? -2.213 -15.406 24.533 1.00 76.12 181 LEU A O 1
ATOM 1402 N N . GLY A 1 182 ? -1.461 -14.185 22.801 1.00 72.50 182 GLY A N 1
ATOM 1403 C CA . GLY A 1 182 ? -2.344 -13.040 23.047 1.00 72.50 182 GLY A CA 1
ATOM 1404 C C . GLY A 1 182 ? -3.824 -13.414 22.944 1.00 72.50 182 GLY A C 1
ATOM 1405 O O . GLY A 1 182 ? -4.613 -13.074 23.824 1.00 72.50 182 GLY A O 1
ATOM 1406 N N . LEU A 1 183 ? -4.187 -14.200 21.924 1.00 73.81 183 LEU A N 1
ATOM 1407 C CA . LEU A 1 183 ? -5.542 -14.739 21.788 1.00 73.81 183 LEU A CA 1
ATOM 1408 C C . LEU A 1 183 ? -5.902 -15.687 22.933 1.00 73.81 183 LEU A C 1
ATOM 1410 O O . LEU A 1 183 ? -7.011 -15.624 23.460 1.00 73.81 183 LEU A O 1
ATOM 1414 N N . LEU A 1 184 ? -4.978 -16.565 23.328 1.00 73.38 184 LEU A N 1
ATOM 1415 C CA . LEU A 1 184 ? -5.210 -17.499 24.424 1.00 73.38 184 LEU A CA 1
ATOM 1416 C C . LEU A 1 184 ? -5.428 -16.764 25.754 1.00 73.38 184 LEU A C 1
ATOM 1418 O O . LEU A 1 184 ? -6.378 -17.084 26.463 1.00 73.38 184 LEU A O 1
ATOM 1422 N N . ASP A 1 185 ? -4.605 -15.764 26.067 1.00 72.62 185 ASP A N 1
ATOM 1423 C CA . ASP A 1 185 ? -4.739 -14.953 27.282 1.00 72.62 185 ASP A CA 1
ATOM 1424 C C . ASP A 1 185 ? -6.070 -14.189 27.313 1.00 72.62 185 ASP A C 1
ATOM 1426 O O . ASP A 1 185 ? -6.731 -14.150 28.356 1.00 72.62 185 ASP A O 1
ATOM 1430 N N . PHE A 1 186 ? -6.500 -13.656 26.162 1.00 73.00 186 PHE A N 1
ATOM 1431 C CA . PHE A 1 186 ? -7.806 -13.018 25.995 1.00 73.00 186 PHE A CA 1
ATOM 1432 C C . PHE A 1 186 ? -8.960 -14.001 26.251 1.00 73.00 186 PHE A C 1
ATOM 1434 O O . PHE A 1 186 ? -9.853 -13.712 27.046 1.00 73.00 186 PHE A O 1
ATOM 1441 N N . TYR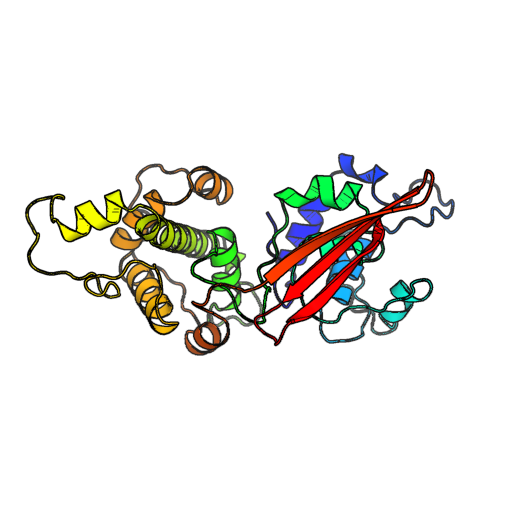 A 1 187 ? -8.926 -15.194 25.644 1.00 70.50 187 TYR A N 1
ATOM 1442 C CA . TYR A 1 187 ? -9.980 -16.203 25.822 1.00 70.50 187 TYR A CA 1
ATOM 1443 C C . TYR A 1 187 ? -10.015 -16.820 27.221 1.00 70.50 187 TYR A C 1
ATOM 1445 O O . TYR A 1 187 ? -11.083 -17.210 27.692 1.00 70.50 187 TYR A O 1
ATOM 1453 N N . LEU A 1 188 ? -8.864 -16.936 27.882 1.00 71.19 188 LEU A N 1
ATOM 1454 C CA . LEU A 1 188 ? -8.767 -17.515 29.220 1.00 71.19 188 LEU A CA 1
ATOM 1455 C C . LEU A 1 188 ? -8.985 -16.482 30.337 1.00 71.19 188 LEU A C 1
ATOM 1457 O O . LEU A 1 188 ? -9.040 -16.861 31.507 1.00 71.19 188 LEU A O 1
ATOM 1461 N N . GLY A 1 189 ? -9.155 -15.198 29.997 1.00 62.44 189 GLY A N 1
ATOM 1462 C CA . GLY A 1 189 ? -9.497 -14.139 30.950 1.00 62.44 189 GLY A CA 1
ATOM 1463 C C . GLY A 1 189 ? -8.410 -13.872 31.994 1.00 62.44 189 GLY A C 1
ATOM 1464 O O . GLY A 1 189 ? -8.711 -13.398 33.091 1.00 62.44 189 GLY A O 1
ATOM 1465 N N . PHE A 1 190 ? -7.147 -14.191 31.688 1.00 54.66 190 PHE A N 1
ATOM 1466 C CA . PHE A 1 190 ? -6.044 -14.043 32.644 1.00 54.66 190 PHE A CA 1
ATOM 1467 C C . PHE A 1 190 ? -5.623 -12.581 32.865 1.00 54.66 190 PHE A C 1
ATOM 1469 O O . PHE A 1 190 ? -4.988 -12.273 33.877 1.00 54.66 190 PHE A O 1
ATOM 1476 N N . SER A 1 191 ? -6.027 -11.654 31.990 1.00 47.72 191 SER A N 1
ATOM 1477 C CA . SER A 1 191 ? -5.847 -10.218 32.202 1.00 47.72 191 SER A CA 1
ATOM 1478 C C . SER A 1 191 ? -6.983 -9.635 33.057 1.00 47.72 191 SER A C 1
ATOM 1480 O O . SER A 1 191 ? -8.057 -9.286 32.573 1.00 47.72 191 SER A O 1
ATOM 1482 N N . SER A 1 192 ? -6.710 -9.528 34.358 1.00 43.88 192 SER A N 1
ATOM 1483 C CA . SER A 1 192 ? -7.352 -8.626 35.328 1.00 43.88 192 SER A CA 1
ATOM 1484 C C . SER A 1 192 ? -8.889 -8.633 35.416 1.00 43.88 192 SER A C 1
ATOM 1486 O O . SER A 1 192 ? -9.549 -7.735 34.911 1.00 43.88 192 SER A O 1
ATOM 1488 N N . GLY A 1 193 ? -9.448 -9.567 36.193 1.00 44.94 193 GLY A N 1
ATOM 1489 C CA . GLY A 1 193 ? -10.528 -9.312 37.171 1.00 44.94 193 GLY A CA 1
ATOM 1490 C C . GLY A 1 193 ? -11.886 -8.745 36.717 1.00 44.94 193 GLY A C 1
ATOM 1491 O O . GLY A 1 193 ? -12.752 -8.576 37.570 1.00 44.94 193 GLY A O 1
ATOM 1492 N N . GLN A 1 194 ? -12.103 -8.472 35.430 1.00 44.00 194 GLN A N 1
ATOM 1493 C CA . GLN A 1 194 ? -13.372 -8.005 34.852 1.00 44.00 194 GLN A CA 1
ATOM 1494 C C . GLN A 1 194 ? -13.792 -8.868 33.651 1.00 44.00 194 GLN A C 1
ATOM 1496 O O . GLN A 1 194 ? -14.352 -8.383 32.677 1.00 44.00 194 GLN A O 1
ATOM 1501 N N . ALA A 1 195 ? -13.524 -10.173 33.727 1.00 41.03 195 ALA A N 1
ATOM 1502 C CA . ALA A 1 195 ? -13.768 -11.154 32.665 1.00 41.03 195 ALA A CA 1
ATOM 1503 C C . ALA A 1 195 ? -15.256 -11.517 32.436 1.00 41.03 195 ALA A C 1
ATOM 1505 O O . ALA A 1 195 ? -15.556 -12.535 31.817 1.00 41.03 195 ALA A O 1
ATOM 1506 N N . GLU A 1 196 ? -16.202 -10.697 32.897 1.00 40.66 196 GLU A N 1
ATOM 1507 C CA . GLU A 1 196 ? -17.592 -10.772 32.447 1.00 40.66 196 GLU A CA 1
ATOM 1508 C C . GLU A 1 196 ? -17.896 -9.548 31.583 1.00 40.66 196 GLU A C 1
ATOM 1510 O O . GLU A 1 196 ? -17.952 -8.426 32.071 1.00 40.66 196 GLU A O 1
ATOM 1515 N N . GLN A 1 197 ? -18.152 -9.809 30.298 1.00 42.66 197 GLN A N 1
ATOM 1516 C CA . GLN A 1 197 ? -18.686 -8.877 29.300 1.00 42.66 197 GLN A CA 1
ATOM 1517 C C . GLN A 1 197 ? -17.713 -7.834 28.743 1.00 42.66 197 GLN A C 1
ATOM 1519 O O . GLN A 1 197 ? -17.778 -6.652 29.065 1.00 42.66 197 GLN A O 1
ATOM 1524 N N . ARG A 1 198 ? -16.944 -8.258 27.742 1.00 43.88 198 ARG A N 1
ATOM 1525 C CA . ARG A 1 198 ? -17.036 -7.717 26.377 1.00 43.88 198 ARG A CA 1
ATOM 1526 C C . ARG A 1 198 ? -16.183 -8.606 25.481 1.00 43.88 198 ARG A C 1
ATOM 1528 O O . ARG A 1 198 ? -14.970 -8.490 25.417 1.00 43.88 198 ARG A O 1
ATOM 1535 N N . VAL A 1 199 ? -16.856 -9.514 24.784 1.00 51.41 199 VAL A N 1
ATOM 1536 C CA . VAL A 1 199 ? -16.614 -9.693 23.348 1.00 51.41 199 VAL A CA 1
ATOM 1537 C C . VAL A 1 199 ? -16.499 -8.261 22.816 1.00 51.41 199 VAL A C 1
ATOM 1539 O O . VAL A 1 199 ? -17.528 -7.593 22.736 1.00 51.41 199 VAL A O 1
ATOM 1542 N N . GLU A 1 200 ? -15.281 -7.714 22.699 1.00 58.88 200 GLU A N 1
ATOM 1543 C CA . GLU A 1 200 ? -15.100 -6.335 22.231 1.00 58.88 200 GLU A CA 1
ATOM 1544 C C . GLU A 1 200 ? -15.883 -6.198 20.929 1.00 58.88 200 GLU A C 1
ATOM 1546 O O . GLU A 1 200 ? -15.902 -7.143 20.136 1.00 58.88 200 GLU A O 1
ATOM 1551 N N . ASP A 1 201 ? -16.604 -5.090 20.747 1.00 57.28 201 ASP A N 1
ATOM 1552 C CA . ASP A 1 201 ? -17.462 -4.900 19.578 1.00 57.28 201 ASP A CA 1
ATOM 1553 C C . ASP A 1 201 ? -16.635 -5.152 18.300 1.00 57.28 201 ASP A C 1
ATOM 1555 O O . ASP A 1 201 ? -15.770 -4.356 17.944 1.00 57.28 201 ASP A O 1
ATOM 1559 N N . GLY A 1 202 ? -16.859 -6.299 17.645 1.00 56.09 202 GLY A N 1
ATOM 1560 C CA . GLY A 1 202 ? -16.074 -6.758 16.489 1.00 56.09 202 GLY A CA 1
ATOM 1561 C C . GLY A 1 202 ? -15.321 -8.093 16.644 1.00 56.09 202 GLY A C 1
ATOM 1562 O O . GLY A 1 202 ? -14.963 -8.674 15.622 1.00 56.09 202 GLY A O 1
ATOM 1563 N N . ILE A 1 203 ? -15.132 -8.639 17.855 1.00 66.56 203 ILE A N 1
ATOM 1564 C CA . ILE A 1 203 ? -14.461 -9.940 18.082 1.00 66.56 203 ILE A CA 1
ATOM 1565 C C . ILE A 1 203 ? -15.490 -11.020 18.389 1.00 66.56 203 ILE A C 1
ATOM 1567 O O . ILE A 1 203 ? -15.965 -11.101 19.511 1.00 66.56 203 ILE A O 1
ATOM 1571 N N . ALA A 1 204 ? -15.817 -11.920 17.463 1.00 64.12 204 ALA A N 1
ATOM 1572 C CA . ALA A 1 204 ? -16.652 -13.068 17.834 1.00 64.12 204 ALA A CA 1
ATOM 1573 C C . ALA A 1 204 ? -15.875 -14.117 18.642 1.00 64.12 204 ALA A C 1
ATOM 1575 O O . ALA A 1 204 ? -14.677 -14.317 18.452 1.00 64.12 204 ALA A O 1
ATOM 1576 N N . ALA A 1 205 ? -16.589 -14.873 19.480 1.00 63.81 205 ALA A N 1
ATOM 1577 C CA . ALA A 1 205 ? -16.015 -16.020 20.176 1.00 63.81 205 ALA A CA 1
ATOM 1578 C C . ALA A 1 205 ? -15.386 -17.021 19.183 1.00 63.81 205 ALA A C 1
ATOM 1580 O O . ALA A 1 205 ? -16.044 -17.466 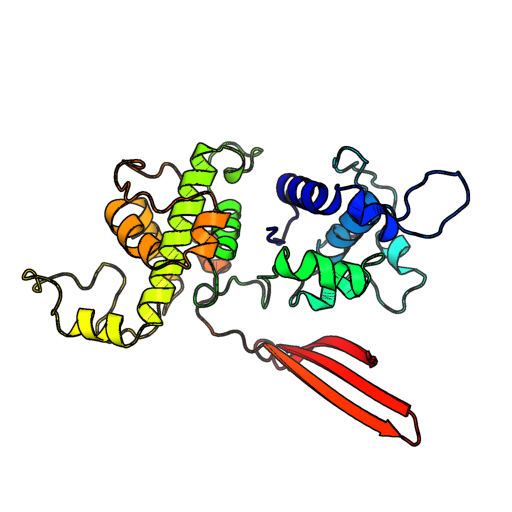18.240 1.00 63.81 205 ALA A O 1
ATOM 1581 N N . GLY A 1 206 ? -14.118 -17.377 19.404 1.00 64.31 206 GLY A N 1
ATOM 1582 C CA . GLY A 1 206 ? -13.355 -18.293 18.551 1.00 64.31 206 GLY A CA 1
ATOM 1583 C C . GLY A 1 206 ? -12.795 -17.664 17.268 1.00 64.31 206 GLY A C 1
ATOM 1584 O O . GLY A 1 206 ? -12.332 -18.390 16.390 1.00 64.31 206 GLY A O 1
ATOM 1585 N N . GLN A 1 207 ? -12.839 -16.338 17.125 1.00 75.94 207 GLN A N 1
ATOM 1586 C CA . GLN A 1 207 ? -12.195 -15.626 16.026 1.00 75.94 207 GLN A CA 1
ATOM 1587 C C . GLN A 1 207 ? -10.665 -15.734 16.124 1.00 75.94 207 GLN A C 1
ATOM 1589 O O . GLN A 1 207 ? -10.080 -15.446 17.167 1.00 75.94 207 GLN A O 1
ATOM 1594 N N . MET A 1 208 ? -10.047 -16.162 15.017 1.00 77.00 208 MET A N 1
ATOM 1595 C CA . MET A 1 208 ? -8.598 -16.391 14.869 1.00 77.00 208 MET A CA 1
ATOM 1596 C C . MET A 1 208 ? -7.960 -15.495 13.796 1.00 77.00 208 MET A C 1
ATOM 1598 O O . MET A 1 208 ? -6.759 -15.568 13.571 1.00 77.00 208 MET A O 1
ATOM 1602 N N . ILE A 1 209 ? -8.765 -14.686 13.105 1.00 84.19 209 ILE A N 1
ATOM 1603 C CA . ILE A 1 209 ? -8.309 -13.716 12.106 1.00 84.19 209 ILE A CA 1
ATOM 1604 C C . ILE A 1 209 ? -8.874 -12.345 12.452 1.00 84.19 209 ILE A C 1
ATOM 1606 O O . ILE A 1 209 ? -9.978 -12.254 12.989 1.00 84.19 209 ILE A O 1
ATOM 1610 N N . ALA A 1 210 ? -8.133 -11.293 12.129 1.00 87.38 210 ALA A N 1
ATOM 1611 C CA . ALA A 1 210 ? -8.453 -9.939 12.555 1.00 87.38 210 ALA A CA 1
ATOM 1612 C C . ALA A 1 210 ? -9.770 -9.415 11.970 1.00 87.38 210 ALA A C 1
ATOM 1614 O O . ALA A 1 210 ? -10.603 -8.893 12.710 1.00 87.38 210 ALA A O 1
ATOM 1615 N N . PHE A 1 211 ? -9.995 -9.630 10.673 1.00 91.56 211 PHE A N 1
ATOM 1616 C CA . PHE A 1 211 ? -11.229 -9.256 9.984 1.00 91.56 211 PHE A CA 1
ATOM 1617 C C . PHE A 1 211 ? -11.761 -10.452 9.194 1.00 91.56 211 PHE A C 1
ATOM 1619 O O . PHE A 1 211 ? -11.080 -10.952 8.299 1.00 91.56 211 PHE A O 1
ATOM 1626 N N . ARG A 1 212 ? -12.969 -10.933 9.521 1.00 89.50 212 ARG A N 1
ATOM 1627 C CA . ARG A 1 212 ? -13.618 -12.043 8.791 1.00 89.50 212 ARG A CA 1
ATOM 1628 C C . ARG A 1 212 ? -14.543 -11.554 7.693 1.00 89.50 212 ARG A C 1
ATOM 1630 O O . ARG A 1 212 ? -14.837 -12.300 6.767 1.00 89.50 212 ARG A O 1
ATOM 1637 N N . THR A 1 213 ? -15.038 -10.334 7.841 1.00 91.44 213 THR A N 1
ATOM 1638 C CA . THR A 1 213 ? -15.904 -9.667 6.874 1.00 91.44 213 THR A CA 1
ATOM 1639 C C . THR A 1 213 ? -15.426 -8.237 6.672 1.00 91.44 213 THR A C 1
ATOM 1641 O O . THR A 1 213 ? -14.804 -7.651 7.560 1.00 91.44 213 THR A O 1
ATOM 1644 N N . GLU A 1 214 ? -15.749 -7.636 5.530 1.00 92.19 214 GLU A N 1
ATOM 1645 C CA . GLU A 1 214 ? -15.493 -6.214 5.288 1.00 92.19 214 GLU A CA 1
ATOM 1646 C C . GLU A 1 214 ? -16.197 -5.331 6.335 1.00 92.19 214 GLU A C 1
ATOM 1648 O O . GLU A 1 214 ? -15.709 -4.260 6.695 1.00 92.19 214 GLU A O 1
ATOM 1653 N N . GLN A 1 215 ? -17.325 -5.798 6.881 1.00 92.19 215 GLN A N 1
ATOM 1654 C CA . GLN A 1 215 ? -18.044 -5.105 7.946 1.00 92.19 215 GLN A CA 1
ATOM 1655 C C . GLN A 1 215 ? -17.303 -5.151 9.291 1.00 92.19 215 GLN A C 1
ATOM 1657 O O . GLN A 1 215 ? -17.406 -4.190 10.056 1.00 92.19 215 GLN A O 1
ATOM 1662 N N . ASP A 1 216 ? -16.537 -6.210 9.579 1.00 91.56 216 ASP A N 1
ATOM 1663 C CA . ASP A 1 216 ? -15.708 -6.291 10.791 1.00 91.56 216 ASP A CA 1
ATOM 1664 C C . ASP A 1 216 ? -14.680 -5.154 10.786 1.00 91.56 216 ASP A C 1
ATOM 1666 O O . ASP A 1 216 ? -14.545 -4.442 11.777 1.00 91.56 216 ASP A O 1
ATOM 1670 N N . PHE A 1 217 ? -14.024 -4.921 9.642 1.00 93.94 217 PHE A N 1
ATOM 1671 C CA . PHE A 1 217 ? -13.060 -3.831 9.486 1.00 93.94 217 PHE A CA 1
ATOM 1672 C C . PHE A 1 217 ? -13.688 -2.461 9.768 1.00 93.94 217 PHE A C 1
ATOM 1674 O O . PHE A 1 217 ? -13.159 -1.692 10.567 1.00 93.94 217 PHE A O 1
ATOM 1681 N N . ILE A 1 218 ? -14.855 -2.175 9.183 1.00 94.38 218 ILE A N 1
ATOM 1682 C CA . ILE A 1 218 ? -15.569 -0.912 9.430 1.00 94.38 218 ILE A CA 1
ATOM 1683 C C . ILE A 1 218 ? -15.996 -0.783 10.898 1.00 94.38 218 ILE A C 1
ATOM 1685 O O . ILE A 1 218 ? -15.954 0.306 11.467 1.00 94.38 218 ILE A O 1
ATOM 1689 N N . THR A 1 219 ? -16.399 -1.887 11.528 1.00 92.50 219 THR A N 1
ATOM 1690 C CA . THR A 1 219 ? -16.807 -1.902 12.940 1.00 92.50 219 THR A CA 1
ATOM 1691 C C . THR A 1 219 ? -15.632 -1.560 13.853 1.00 92.50 219 THR A C 1
ATOM 1693 O O . THR A 1 219 ? -15.765 -0.685 14.705 1.00 92.50 219 THR A O 1
ATOM 1696 N N . VAL A 1 220 ? -14.470 -2.174 13.624 1.00 93.06 220 VAL A N 1
ATOM 1697 C CA . VAL A 1 220 ? -13.239 -1.913 14.386 1.00 93.06 220 VAL A CA 1
ATOM 1698 C C . VAL A 1 220 ? -12.714 -0.499 14.135 1.00 93.06 220 VAL A C 1
ATOM 1700 O O . VAL A 1 220 ? -12.355 0.198 15.080 1.00 93.06 220 VAL A O 1
ATOM 1703 N N . LEU A 1 221 ? -12.735 -0.023 12.886 1.00 94.25 221 LEU A N 1
ATOM 1704 C CA . LEU A 1 221 ? -12.358 1.356 12.574 1.00 94.25 221 LEU A CA 1
ATOM 1705 C C . LEU A 1 221 ? -13.244 2.355 13.333 1.00 94.25 221 LEU A C 1
ATOM 1707 O O . LEU A 1 221 ? -12.733 3.268 13.975 1.00 94.25 221 LEU A O 1
ATOM 1711 N N . ASN A 1 222 ? -14.564 2.149 13.333 1.00 92.81 222 ASN A N 1
ATOM 1712 C CA . ASN A 1 222 ? -15.491 2.985 14.095 1.00 92.81 222 ASN A CA 1
ATOM 1713 C C . ASN A 1 222 ? -15.271 2.872 15.609 1.00 92.81 222 ASN A C 1
ATOM 1715 O O . ASN A 1 222 ? -15.398 3.874 16.312 1.00 92.81 222 ASN A O 1
ATOM 1719 N N . LEU A 1 223 ? -14.939 1.685 16.124 1.00 91.25 223 LEU A N 1
ATOM 1720 C CA . LEU A 1 223 ? -14.570 1.503 17.527 1.00 91.25 223 LEU A CA 1
ATOM 1721 C C . LEU A 1 223 ? -13.362 2.377 17.878 1.00 91.25 223 LEU A C 1
ATOM 1723 O O . LEU A 1 223 ? -13.417 3.107 18.862 1.00 91.25 223 LEU A O 1
ATOM 1727 N N . PHE A 1 224 ? -12.315 2.370 17.054 1.00 92.44 224 PHE A N 1
ATOM 1728 C CA . PHE A 1 224 ? -11.119 3.183 17.278 1.00 92.44 224 PHE A CA 1
ATOM 1729 C C . PHE A 1 224 ? -11.393 4.682 17.155 1.00 92.44 224 PHE A C 1
ATOM 1731 O O . PHE A 1 224 ? -10.970 5.446 18.021 1.00 92.44 224 PHE A O 1
ATOM 1738 N N . VAL A 1 225 ? -12.168 5.104 16.152 1.00 91.06 225 VAL A N 1
ATOM 1739 C CA . VAL A 1 225 ? -12.575 6.509 15.974 1.00 91.06 225 VAL A CA 1
ATOM 1740 C C . VAL A 1 225 ? -13.373 7.026 17.182 1.00 91.06 225 VAL A C 1
ATOM 1742 O O . VAL A 1 225 ? -13.199 8.168 17.610 1.00 91.06 225 VAL A O 1
ATOM 1745 N N . ASN A 1 226 ? -14.234 6.191 17.768 1.00 90.75 226 ASN A N 1
ATOM 1746 C CA . ASN A 1 226 ? -15.070 6.583 18.906 1.00 90.75 226 ASN A CA 1
ATOM 1747 C C . ASN A 1 226 ? -14.412 6.343 20.274 1.00 90.75 226 ASN A C 1
ATOM 1749 O O . ASN A 1 226 ? -14.860 6.917 21.269 1.00 90.75 226 ASN A O 1
ATOM 1753 N N . ASN A 1 227 ? -13.373 5.509 20.337 1.00 89.75 227 ASN A N 1
ATOM 1754 C CA . ASN A 1 227 ? -12.686 5.128 21.564 1.00 89.75 227 ASN A CA 1
ATOM 1755 C C . ASN A 1 227 ? -11.152 5.188 21.389 1.00 89.75 227 ASN A C 1
ATOM 1757 O O . ASN A 1 227 ? -10.504 4.160 21.151 1.00 89.75 227 ASN A O 1
ATOM 1761 N N . PRO A 1 228 ? -10.548 6.385 21.528 1.00 87.94 228 PRO A N 1
ATOM 1762 C CA . PRO A 1 228 ? -9.109 6.572 21.353 1.00 87.94 228 PRO A CA 1
ATOM 1763 C C . PRO A 1 228 ? -8.268 5.808 22.382 1.00 87.94 228 PRO A C 1
ATOM 1765 O O . PRO A 1 228 ? -7.122 5.470 22.092 1.00 87.94 228 PRO A O 1
ATOM 1768 N N . GLU A 1 229 ? -8.821 5.484 23.556 1.00 86.25 229 GLU A N 1
ATOM 1769 C CA . GLU A 1 229 ? -8.131 4.659 24.552 1.00 86.25 229 GLU A CA 1
ATOM 1770 C C . GLU A 1 229 ? -7.948 3.223 24.052 1.00 86.25 229 GLU A C 1
ATOM 1772 O O . GLU A 1 229 ? -6.850 2.676 24.147 1.00 86.25 229 GLU A O 1
ATOM 1777 N N . THR A 1 230 ? -8.988 2.633 23.456 1.00 87.25 230 THR A N 1
ATOM 1778 C CA . THR A 1 230 ? -8.894 1.309 22.823 1.00 87.25 230 THR A CA 1
ATOM 1779 C C . THR A 1 230 ? -7.929 1.339 21.640 1.00 87.25 230 THR A C 1
ATOM 1781 O O . THR A 1 230 ? -7.057 0.480 21.540 1.00 87.25 230 THR A O 1
ATOM 1784 N N . ALA A 1 231 ? -8.012 2.361 20.783 1.00 89.75 231 ALA A N 1
ATOM 1785 C CA . ALA A 1 231 ? -7.066 2.527 19.680 1.00 89.75 231 ALA A CA 1
ATOM 1786 C C . ALA A 1 231 ? -5.608 2.603 20.179 1.00 89.75 231 ALA A C 1
ATOM 1788 O O . ALA A 1 231 ? -4.726 1.971 19.602 1.00 89.75 231 ALA A O 1
ATOM 1789 N N . ALA A 1 232 ? -5.354 3.304 21.291 1.00 86.81 232 ALA A N 1
ATOM 1790 C CA . ALA A 1 232 ? -4.027 3.394 21.898 1.00 86.81 232 ALA A CA 1
ATOM 1791 C C . ALA A 1 232 ? -3.492 2.041 22.378 1.00 86.81 232 ALA A C 1
ATOM 1793 O O . ALA A 1 232 ? -2.316 1.748 22.174 1.00 86.81 232 ALA A O 1
ATOM 1794 N N . GLN A 1 233 ? -4.342 1.217 22.996 1.00 86.75 233 GLN A N 1
ATOM 1795 C CA . GLN A 1 233 ? -3.954 -0.117 23.463 1.00 86.75 233 GLN A CA 1
ATOM 1796 C C . GLN A 1 233 ? -3.487 -0.995 22.302 1.00 86.75 233 GLN A C 1
ATOM 1798 O O . GLN A 1 233 ? -2.428 -1.613 22.392 1.00 86.75 233 GLN A O 1
ATOM 1803 N N . TYR A 1 234 ? -4.231 -0.993 21.192 1.00 89.38 234 TYR A N 1
ATOM 1804 C CA . TYR A 1 234 ? -3.842 -1.751 20.007 1.00 89.38 234 TYR A CA 1
ATOM 1805 C C . TYR A 1 234 ? -2.645 -1.128 19.289 1.00 89.38 234 TYR A C 1
ATOM 1807 O O . TYR A 1 234 ? -1.752 -1.862 18.890 1.00 89.38 234 TYR A O 1
ATOM 1815 N N . ALA A 1 235 ? -2.527 0.200 19.207 1.00 89.38 235 ALA A N 1
ATOM 1816 C CA . ALA A 1 235 ? -1.371 0.850 18.583 1.00 89.38 235 ALA A CA 1
ATOM 1817 C C . ALA A 1 235 ? -0.035 0.478 19.257 1.00 89.38 235 ALA A C 1
ATOM 1819 O O . ALA A 1 235 ? 0.998 0.438 18.594 1.00 89.38 235 ALA A O 1
ATOM 1820 N N . MET A 1 236 ? -0.042 0.150 20.555 1.00 86.62 236 MET A N 1
ATOM 1821 C CA . MET A 1 236 ? 1.143 -0.353 21.265 1.00 86.62 236 MET A CA 1
ATOM 1822 C C . MET A 1 236 ? 1.580 -1.763 20.837 1.00 86.62 236 MET A C 1
ATOM 1824 O O . MET A 1 236 ? 2.709 -2.153 21.127 1.00 86.62 236 MET A O 1
ATOM 1828 N N . LEU A 1 237 ? 0.704 -2.525 20.179 1.00 88.69 237 LEU A N 1
ATOM 1829 C CA . LEU A 1 237 ? 0.997 -3.854 19.635 1.00 88.69 237 LEU A CA 1
ATOM 1830 C C . LEU A 1 237 ? 1.531 -3.805 18.194 1.00 88.69 237 LEU A C 1
ATOM 1832 O O . LEU A 1 237 ? 1.936 -4.842 17.672 1.00 88.69 237 LEU A O 1
ATOM 1836 N N . ALA A 1 238 ? 1.519 -2.634 17.549 1.00 88.00 238 ALA A N 1
ATOM 1837 C CA . ALA A 1 238 ? 2.068 -2.446 16.209 1.00 88.00 238 ALA A CA 1
ATOM 1838 C C . ALA A 1 238 ? 3.601 -2.564 16.192 1.00 88.00 238 ALA A C 1
ATOM 1840 O O . ALA A 1 238 ? 4.262 -2.475 17.232 1.00 88.00 238 ALA A O 1
ATOM 1841 N N . ASP A 1 239 ? 4.186 -2.723 15.001 1.00 86.38 239 ASP A N 1
ATOM 1842 C CA . ASP A 1 239 ? 5.640 -2.767 14.856 1.00 86.38 239 ASP A CA 1
ATOM 1843 C C . ASP A 1 239 ? 6.282 -1.444 15.346 1.00 86.38 239 ASP A C 1
ATOM 1845 O O . ASP A 1 239 ? 5.972 -0.360 14.829 1.00 86.38 239 ASP A O 1
ATOM 1849 N N . PRO A 1 240 ? 7.211 -1.491 16.324 1.00 81.12 240 PRO A N 1
ATOM 1850 C CA . PRO A 1 240 ? 7.833 -0.291 16.877 1.00 81.12 240 PRO A CA 1
ATOM 1851 C C . PRO A 1 240 ? 8.650 0.495 15.843 1.00 81.12 240 PRO A C 1
ATOM 1853 O O . PRO A 1 240 ? 8.769 1.717 15.961 1.00 81.12 240 PRO A O 1
ATOM 1856 N N . THR A 1 241 ? 9.203 -0.163 14.820 1.00 80.44 241 THR A N 1
ATOM 1857 C CA . THR A 1 241 ? 9.906 0.505 13.719 1.00 80.44 241 THR A CA 1
ATOM 1858 C C . THR A 1 241 ? 8.933 1.311 12.859 1.00 80.44 241 THR A C 1
ATOM 1860 O O . THR A 1 241 ? 9.267 2.422 12.441 1.00 80.44 241 THR A O 1
ATOM 1863 N N . ARG A 1 242 ? 7.703 0.823 12.649 1.00 79.06 242 ARG A N 1
ATOM 1864 C CA . ARG A 1 242 ? 6.665 1.561 11.909 1.00 79.06 242 ARG A CA 1
ATOM 1865 C C . ARG A 1 242 ? 6.131 2.750 12.696 1.00 79.06 242 ARG A C 1
ATOM 1867 O O . ARG A 1 242 ? 5.960 3.820 12.116 1.00 79.06 242 ARG A O 1
ATOM 1874 N N . ALA A 1 243 ? 5.956 2.604 14.009 1.00 77.38 243 ALA A N 1
ATOM 1875 C CA . ALA A 1 243 ? 5.584 3.721 14.876 1.00 77.38 243 ALA A CA 1
ATOM 1876 C C . ALA A 1 243 ? 6.604 4.870 14.790 1.00 77.38 243 ALA A C 1
ATOM 1878 O O . ALA A 1 243 ? 6.224 6.016 14.548 1.00 77.38 243 ALA A O 1
ATOM 1879 N N . GLN A 1 244 ? 7.903 4.555 14.880 1.00 76.19 244 GLN A N 1
ATOM 1880 C CA . GLN A 1 244 ? 8.978 5.544 14.726 1.00 76.19 244 GLN A CA 1
ATOM 1881 C C . GLN A 1 244 ? 8.950 6.227 13.358 1.00 76.19 244 GLN A C 1
ATOM 1883 O O . GLN A 1 244 ? 9.114 7.442 13.268 1.00 76.19 244 GLN A O 1
ATOM 1888 N N . LEU A 1 245 ? 8.732 5.451 12.298 1.00 69.69 245 LEU A N 1
ATOM 1889 C CA . LEU A 1 245 ? 8.712 5.958 10.933 1.00 69.69 245 LEU A CA 1
ATOM 1890 C C . LEU A 1 245 ? 7.531 6.901 10.667 1.00 69.69 245 LEU A C 1
ATOM 1892 O O . LEU A 1 245 ? 7.675 7.863 9.919 1.00 69.69 245 LEU A O 1
ATOM 1896 N N . LEU A 1 246 ? 6.387 6.651 11.303 1.00 68.75 246 LEU A N 1
ATOM 1897 C CA . LEU A 1 246 ? 5.225 7.539 11.270 1.00 68.75 246 LEU A CA 1
ATOM 1898 C C . LEU A 1 246 ? 5.354 8.732 12.239 1.00 68.75 246 LEU A C 1
ATOM 1900 O O . LEU A 1 246 ? 4.420 9.514 12.381 1.00 68.75 246 LEU A O 1
ATOM 1904 N N . GLY A 1 247 ? 6.504 8.894 12.902 1.00 66.75 247 GLY A N 1
ATOM 1905 C CA . GLY A 1 247 ? 6.759 9.996 13.830 1.00 66.75 247 GLY A CA 1
ATOM 1906 C C . GLY A 1 247 ? 6.120 9.818 15.209 1.00 66.75 247 GLY A C 1
ATOM 1907 O O . GLY A 1 247 ? 6.167 10.739 16.025 1.00 66.75 247 GLY A O 1
ATOM 1908 N N . TYR A 1 248 ? 5.566 8.639 15.510 1.00 67.50 248 TYR A N 1
ATOM 1909 C CA . TYR A 1 248 ? 5.052 8.308 16.834 1.00 67.50 248 TYR A CA 1
ATOM 1910 C C . TYR A 1 248 ? 6.171 7.702 17.665 1.00 67.50 248 TYR A C 1
ATOM 1912 O O . TYR A 1 248 ? 6.500 6.518 17.577 1.00 67.50 248 TYR A O 1
ATOM 1920 N N . VAL A 1 249 ? 6.751 8.519 18.538 1.00 55.50 249 VAL A N 1
ATOM 1921 C CA . VAL A 1 249 ? 7.492 7.968 19.667 1.00 55.50 249 VAL A CA 1
ATOM 1922 C C . VAL A 1 249 ? 6.446 7.394 20.617 1.00 55.50 249 VAL A C 1
ATOM 1924 O O . VAL A 1 249 ? 5.529 8.106 21.020 1.00 55.50 249 VAL A O 1
ATOM 1927 N N . ALA A 1 250 ? 6.566 6.114 20.971 1.00 50.44 250 ALA A N 1
ATOM 1928 C CA . ALA A 1 250 ? 5.721 5.444 21.957 1.00 50.44 250 ALA A CA 1
ATOM 1929 C C . ALA A 1 250 ? 5.956 6.013 23.375 1.00 50.44 250 ALA A C 1
ATOM 1931 O O . ALA A 1 250 ? 6.338 5.307 24.301 1.00 50.44 250 ALA A O 1
ATOM 1932 N N . THR A 1 251 ? 5.768 7.316 23.580 1.00 45.56 251 THR A N 1
ATOM 1933 C CA . THR A 1 251 ? 5.834 7.962 24.891 1.00 45.56 251 THR A CA 1
ATOM 1934 C C . THR A 1 251 ? 4.469 7.899 25.559 1.00 45.56 251 THR A C 1
ATOM 1936 O O . THR A 1 251 ? 3.922 8.940 25.888 1.00 45.56 251 THR A O 1
ATOM 1939 N N . GLY A 1 252 ? 3.892 6.697 25.700 1.00 45.28 252 GLY A N 1
ATOM 1940 C CA . GLY A 1 252 ? 2.804 6.353 26.638 1.00 45.28 252 GLY A CA 1
ATOM 1941 C C . GLY A 1 252 ? 1.622 7.326 26.780 1.00 45.28 252 GLY A C 1
ATOM 1942 O O . GLY A 1 252 ? 0.972 7.346 27.822 1.00 45.28 252 GLY A O 1
ATOM 1943 N N . GLY A 1 253 ? 1.367 8.173 25.785 1.00 46.38 253 GLY A N 1
ATOM 1944 C CA . GLY A 1 253 ? 0.514 9.344 25.911 1.00 46.38 253 GLY A CA 1
ATOM 1945 C C . GLY A 1 253 ? -0.856 9.086 25.317 1.00 46.38 253 GLY A C 1
ATOM 1946 O O . GLY A 1 253 ? -1.158 9.589 24.243 1.00 46.38 253 GLY A O 1
ATOM 1947 N N . THR A 1 254 ? -1.707 8.363 26.040 1.00 48.44 254 THR A N 1
ATOM 1948 C CA . THR A 1 254 ? -3.147 8.240 25.741 1.00 48.44 254 THR A CA 1
ATOM 1949 C C . THR A 1 254 ? -3.879 9.593 25.733 1.00 48.44 254 THR A C 1
ATOM 1951 O O . THR A 1 254 ? -5.010 9.687 25.273 1.00 48.44 254 THR A O 1
ATOM 1954 N N . GLY A 1 255 ? -3.244 10.666 26.221 1.00 50.97 255 GLY A N 1
ATOM 1955 C CA . GLY A 1 255 ? -3.864 11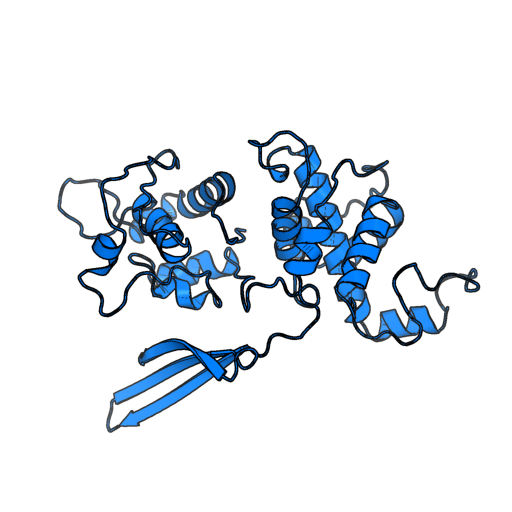.977 26.424 1.00 50.97 255 GLY A CA 1
ATOM 1956 C C . GLY A 1 255 ? -3.898 12.931 25.224 1.00 50.97 255 GLY A C 1
ATOM 1957 O O . GLY A 1 255 ? -4.332 14.064 25.412 1.00 50.97 255 GLY A O 1
ATOM 1958 N N . GLN A 1 256 ? -3.422 12.549 24.032 1.00 59.88 256 GLN A N 1
ATOM 1959 C CA . GLN A 1 256 ? -3.344 13.494 22.902 1.00 59.88 256 GLN A CA 1
ATOM 1960 C C . GLN A 1 256 ? -4.647 13.607 22.093 1.00 59.88 256 GLN A C 1
ATOM 1962 O O . GLN A 1 256 ? -4.967 14.701 21.634 1.00 59.88 256 GLN A O 1
ATOM 1967 N N . PHE A 1 257 ? -5.445 12.540 21.981 1.00 63.56 257 PHE A N 1
ATOM 1968 C CA . PHE A 1 257 ? -6.687 12.555 21.201 1.00 63.56 257 PHE A CA 1
ATOM 1969 C C . PHE A 1 257 ? -7.900 12.367 22.112 1.00 63.56 257 PHE A C 1
ATOM 1971 O O . PHE A 1 257 ? -8.188 11.263 22.559 1.00 63.56 257 PHE A O 1
ATOM 1978 N N . GLN A 1 258 ? -8.627 13.453 22.393 1.00 67.69 258 GLN A N 1
ATOM 1979 C CA . GLN A 1 258 ? -9.899 13.359 23.124 1.00 67.69 258 GLN A CA 1
ATOM 1980 C C . GLN A 1 258 ? -11.022 12.800 22.240 1.00 67.69 258 GLN A C 1
ATOM 1982 O O . GLN A 1 258 ? -11.905 12.115 22.753 1.00 67.69 258 GLN A O 1
ATOM 1987 N N . ARG A 1 259 ? -10.980 13.084 20.929 1.00 76.81 259 ARG A N 1
ATOM 1988 C CA . ARG A 1 259 ? -11.796 12.492 19.856 1.00 76.81 259 ARG A CA 1
ATOM 1989 C C . ARG A 1 259 ? -11.067 12.649 18.525 1.00 76.81 259 ARG A C 1
ATOM 1991 O O . ARG A 1 259 ? -10.442 13.687 18.315 1.00 76.81 259 ARG A O 1
ATOM 1998 N N . PHE A 1 260 ? -11.190 11.663 17.644 1.00 82.56 260 PHE A N 1
ATOM 1999 C CA . PHE A 1 260 ? -10.790 11.818 16.249 1.00 82.56 260 PHE A CA 1
ATOM 2000 C C . PHE A 1 260 ? -11.801 12.714 15.523 1.00 82.56 260 PHE A C 1
ATOM 2002 O O . PHE A 1 260 ? -13.003 12.661 15.792 1.00 82.56 260 PHE A O 1
ATOM 2009 N N . SER A 1 261 ? -11.299 13.575 14.645 1.00 84.75 261 SER A N 1
ATOM 2010 C CA . SER A 1 261 ? -12.073 14.543 13.862 1.00 84.75 261 SER A CA 1
ATOM 2011 C C . SER A 1 261 ? -12.246 14.130 12.398 1.00 84.75 261 SER A C 1
ATOM 2013 O O . SER A 1 261 ? -12.942 14.805 11.639 1.00 84.75 261 SER A O 1
ATOM 2015 N N . VAL A 1 262 ? -11.635 13.009 12.017 1.00 85.62 262 VAL A N 1
ATOM 2016 C CA . VAL A 1 262 ? -11.760 12.389 10.701 1.00 85.62 262 VAL A CA 1
ATOM 2017 C C . VAL A 1 262 ? -13.040 11.566 10.585 1.00 85.62 262 VAL A C 1
ATOM 2019 O O . VAL A 1 262 ? -13.458 10.894 11.527 1.00 85.62 262 VAL A O 1
ATOM 2022 N N . ASP A 1 263 ? -13.638 11.611 9.400 1.00 89.50 263 ASP A N 1
ATOM 2023 C CA . ASP A 1 263 ? -14.731 10.737 8.988 1.00 89.50 263 ASP A CA 1
ATOM 2024 C C . ASP A 1 263 ? -14.354 10.075 7.658 1.00 89.50 263 ASP A C 1
ATOM 2026 O O . ASP A 1 263 ? -13.507 10.588 6.914 1.00 89.50 263 ASP A O 1
ATOM 2030 N N . PHE A 1 264 ? -14.945 8.916 7.389 1.00 90.62 264 PHE A N 1
ATOM 2031 C CA . PHE A 1 264 ? -14.553 8.055 6.282 1.00 90.62 264 PHE A CA 1
ATOM 2032 C C . PHE A 1 264 ? -15.746 7.650 5.419 1.00 90.62 264 PHE A C 1
ATOM 2034 O O . PHE A 1 264 ? -16.842 7.391 5.925 1.00 90.62 264 PHE A O 1
ATOM 2041 N N . ASP A 1 265 ? -15.523 7.501 4.112 1.00 90.44 265 ASP A N 1
ATOM 2042 C CA . ASP A 1 265 ? -16.524 6.949 3.202 1.00 90.44 265 ASP A CA 1
ATOM 2043 C C . ASP A 1 265 ? -16.577 5.433 3.378 1.00 90.44 265 ASP A C 1
ATOM 2045 O O . ASP A 1 265 ? -15.991 4.646 2.634 1.00 90.44 265 ASP A O 1
ATOM 2049 N N . GLN A 1 266 ? -17.326 5.005 4.389 1.00 93.06 266 GLN A N 1
ATOM 2050 C CA . GLN A 1 266 ? -17.478 3.592 4.716 1.00 93.06 266 GLN A CA 1
ATOM 2051 C C . GLN A 1 266 ? -18.103 2.786 3.570 1.00 93.06 266 GLN A C 1
ATOM 2053 O O . GLN A 1 266 ? -17.946 1.565 3.522 1.00 93.06 266 GLN A O 1
ATOM 2058 N N . THR A 1 267 ? -18.849 3.426 2.664 1.00 91.69 267 THR A N 1
ATOM 2059 C CA . THR A 1 267 ? -19.458 2.727 1.527 1.00 91.69 267 THR A CA 1
ATOM 2060 C C . THR A 1 267 ? -18.407 2.387 0.492 1.00 91.69 267 THR A C 1
ATOM 2062 O O . THR A 1 267 ? -18.344 1.232 0.064 1.00 91.69 267 THR A O 1
ATOM 2065 N N . GLU A 1 268 ? -17.568 3.354 0.140 1.00 85.75 268 GLU A N 1
ATOM 2066 C CA . GLU A 1 268 ? -16.495 3.141 -0.822 1.00 85.75 268 GLU A CA 1
ATOM 2067 C C . GLU A 1 268 ? -15.398 2.242 -0.244 1.00 85.75 268 GLU A C 1
ATOM 2069 O O . GLU A 1 268 ? -14.989 1.276 -0.888 1.00 85.75 268 GLU A O 1
ATOM 2074 N N . MET A 1 269 ? -15.035 2.425 1.030 1.00 89.31 269 MET A N 1
ATOM 2075 C CA . MET A 1 269 ? -14.071 1.549 1.701 1.00 89.31 269 MET A CA 1
ATOM 2076 C C . MET A 1 269 ? -14.500 0.083 1.670 1.00 89.31 269 MET A C 1
ATOM 2078 O O . MET A 1 269 ? -13.694 -0.774 1.322 1.00 89.31 269 MET A O 1
ATOM 2082 N N . ARG A 1 270 ? -15.772 -0.235 1.962 1.00 91.62 270 ARG A N 1
ATOM 2083 C CA . ARG A 1 270 ? -16.267 -1.625 1.892 1.00 91.62 270 ARG A CA 1
ATOM 2084 C C . ARG A 1 270 ? -16.110 -2.241 0.504 1.00 91.62 270 ARG A C 1
ATOM 2086 O O . ARG A 1 270 ? -15.869 -3.439 0.403 1.00 91.62 270 ARG A O 1
ATOM 2093 N N . ARG A 1 271 ? -16.250 -1.444 -0.558 1.00 87.50 271 ARG A N 1
ATOM 2094 C CA . ARG A 1 271 ? -16.043 -1.909 -1.939 1.00 87.50 271 ARG A CA 1
ATOM 2095 C C . ARG A 1 271 ? -14.567 -2.137 -2.244 1.00 87.50 271 ARG A C 1
ATOM 2097 O O . ARG A 1 271 ? -14.240 -3.041 -3.007 1.00 87.50 271 ARG A O 1
ATOM 2104 N N . LYS A 1 272 ? -13.697 -1.327 -1.643 1.00 85.38 272 LYS A N 1
ATOM 2105 C CA . LYS A 1 272 ? -12.259 -1.292 -1.908 1.00 85.38 272 LYS A CA 1
ATOM 2106 C C . LYS A 1 272 ? -11.420 -2.146 -0.967 1.00 85.38 272 LYS A C 1
ATOM 2108 O O . LYS A 1 272 ? -10.242 -2.291 -1.243 1.00 85.38 272 LYS A O 1
ATOM 2113 N N . ILE A 1 273 ? -11.959 -2.738 0.098 1.00 90.00 273 ILE A N 1
ATOM 2114 C CA . ILE A 1 273 ? -11.220 -3.694 0.943 1.00 90.00 273 ILE A CA 1
ATOM 2115 C C . ILE A 1 273 ? -11.534 -5.142 0.589 1.00 90.00 273 ILE A C 1
ATOM 2117 O O . ILE A 1 273 ? -12.606 -5.437 0.068 1.00 90.00 273 ILE A O 1
ATOM 2121 N N . SER A 1 274 ? -10.619 -6.047 0.922 1.00 88.31 274 SER A N 1
ATOM 2122 C CA . SER A 1 274 ? -10.824 -7.493 0.936 1.00 88.31 274 SER A CA 1
ATOM 2123 C C . SER A 1 274 ? -10.276 -8.089 2.231 1.00 88.31 274 SER A C 1
ATOM 2125 O O . SER A 1 274 ? -9.226 -7.677 2.726 1.00 88.31 274 SER A O 1
ATOM 2127 N N . VAL A 1 275 ? -10.993 -9.070 2.774 1.00 89.25 275 VAL A N 1
ATOM 2128 C CA . VAL A 1 275 ? -10.553 -9.889 3.916 1.00 89.25 275 VAL A CA 1
ATOM 2129 C C . VAL A 1 275 ? -9.913 -11.208 3.483 1.00 89.25 275 VAL A C 1
ATOM 2131 O O . VAL A 1 275 ? -9.346 -11.914 4.320 1.00 89.25 275 VAL A O 1
ATOM 2134 N N . ASP A 1 276 ? -9.989 -11.530 2.189 1.00 84.00 276 ASP A N 1
ATOM 2135 C CA . ASP A 1 276 ? -9.410 -12.741 1.624 1.00 84.00 276 ASP A CA 1
ATOM 2136 C C . ASP A 1 276 ? -7.882 -12.702 1.669 1.00 84.00 276 ASP A C 1
ATOM 2138 O O . ASP A 1 276 ? -7.256 -11.652 1.785 1.00 84.00 276 ASP A O 1
ATOM 2142 N N . ILE A 1 277 ? -7.256 -13.868 1.550 1.00 74.50 277 ILE A N 1
ATOM 2143 C CA . ILE A 1 277 ? -5.810 -13.948 1.359 1.00 74.50 277 ILE A CA 1
ATOM 2144 C C . ILE A 1 277 ? -5.555 -13.894 -0.157 1.00 74.50 277 ILE A C 1
ATOM 2146 O O . ILE A 1 277 ? -6.048 -14.784 -0.863 1.00 74.50 277 ILE A O 1
ATOM 2150 N N . PRO A 1 278 ? -4.807 -12.898 -0.675 1.00 71.81 278 PRO A N 1
ATOM 2151 C CA . PRO A 1 278 ? -4.458 -12.833 -2.086 1.00 71.81 278 PRO A CA 1
ATOM 2152 C C . PRO A 1 278 ? -3.742 -14.117 -2.495 1.00 71.81 278 PRO A C 1
ATOM 2154 O O . PRO A 1 278 ? -2.822 -14.584 -1.821 1.00 71.81 278 PRO A O 1
ATOM 2157 N N . ARG A 1 279 ? -4.157 -14.690 -3.625 1.00 74.31 279 ARG A N 1
ATOM 2158 C CA . ARG A 1 279 ? -3.549 -15.894 -4.207 1.00 74.31 279 ARG A CA 1
ATOM 2159 C C . ARG A 1 279 ? -2.586 -15.524 -5.326 1.00 74.31 279 ARG A C 1
ATOM 2161 O O . ARG A 1 279 ? -2.647 -16.090 -6.416 1.00 74.31 279 ARG A O 1
ATOM 2168 N N . VAL A 1 280 ? -1.714 -14.561 -5.048 1.00 70.44 280 VAL A N 1
ATOM 2169 C CA . VAL A 1 280 ? -0.693 -14.122 -5.996 1.00 70.44 280 VAL A CA 1
ATOM 2170 C C . VAL A 1 280 ? 0.613 -14.823 -5.689 1.00 70.44 280 VAL A C 1
ATOM 2172 O O . VAL A 1 280 ? 1.140 -14.747 -4.581 1.00 70.44 280 VAL A O 1
ATOM 2175 N N . PHE A 1 281 ? 1.121 -15.539 -6.684 1.00 74.06 281 PHE A N 1
ATOM 2176 C CA . PHE A 1 281 ? 2.332 -16.329 -6.560 1.00 74.06 281 PHE A CA 1
ATOM 2177 C C . PHE A 1 281 ? 3.377 -15.832 -7.543 1.00 74.06 281 PHE A C 1
ATOM 2179 O O . PHE A 1 281 ? 3.109 -15.641 -8.728 1.00 74.06 281 PHE A O 1
ATOM 2186 N N . ARG A 1 282 ? 4.604 -15.697 -7.044 1.00 76.19 282 ARG A N 1
ATOM 2187 C CA . ARG A 1 282 ? 5.793 -15.563 -7.876 1.00 76.19 282 ARG A CA 1
ATOM 2188 C C . ARG A 1 282 ? 6.316 -16.958 -8.194 1.00 76.19 282 ARG A C 1
ATOM 2190 O O . ARG A 1 282 ? 6.750 -17.682 -7.300 1.00 76.19 282 ARG A O 1
ATOM 2197 N N . ILE A 1 283 ? 6.289 -17.321 -9.467 1.00 83.69 283 ILE A N 1
ATOM 2198 C CA . ILE A 1 283 ? 6.810 -18.580 -9.991 1.00 83.69 283 ILE A CA 1
ATOM 2199 C C . ILE A 1 283 ? 8.120 -18.261 -10.705 1.00 83.69 283 ILE A C 1
ATOM 2201 O O . ILE A 1 283 ? 8.149 -17.420 -11.598 1.00 83.69 283 ILE A O 1
ATOM 2205 N N . SER A 1 284 ? 9.214 -18.912 -10.317 1.00 85.75 284 SER A N 1
ATOM 2206 C CA . SER A 1 284 ? 10.501 -18.770 -10.998 1.00 85.75 284 SER A CA 1
ATOM 2207 C C . SER A 1 284 ? 10.968 -20.121 -11.524 1.00 85.75 284 SER A C 1
ATOM 2209 O O . SER A 1 284 ? 10.917 -21.121 -10.807 1.00 85.75 284 SER A O 1
ATOM 2211 N N . ALA A 1 285 ? 11.393 -20.152 -12.782 1.00 90.88 285 ALA A N 1
ATOM 2212 C CA . ALA A 1 285 ? 11.918 -21.324 -13.458 1.00 90.88 285 ALA A CA 1
ATOM 2213 C C . ALA A 1 285 ? 13.283 -20.987 -14.060 1.00 90.88 285 ALA A C 1
ATOM 2215 O O . ALA A 1 285 ? 13.394 -20.112 -14.917 1.00 90.88 285 ALA A O 1
ATOM 2216 N N . THR A 1 286 ? 14.320 -21.702 -13.631 1.00 92.88 286 THR A N 1
ATOM 2217 C CA . THR A 1 286 ? 15.673 -21.565 -14.180 1.00 92.88 286 THR A CA 1
ATOM 2218 C C . THR A 1 286 ? 15.971 -22.749 -15.090 1.00 92.88 286 THR A C 1
ATOM 2220 O O . THR A 1 286 ? 15.900 -23.902 -14.665 1.00 92.88 286 THR A O 1
ATOM 2223 N N . GLY A 1 287 ? 16.303 -22.463 -16.346 1.00 91.94 287 GLY A N 1
ATOM 2224 C CA . GLY A 1 287 ? 16.726 -23.446 -17.337 1.00 91.94 287 GLY A CA 1
ATOM 2225 C C . GLY A 1 287 ? 18.174 -23.214 -17.752 1.00 91.94 287 GLY A C 1
ATOM 2226 O O . GLY A 1 287 ? 18.655 -22.082 -17.759 1.00 91.94 287 GLY A O 1
ATOM 2227 N N . SER A 1 288 ? 18.879 -24.280 -18.119 1.00 92.88 288 SER A N 1
ATOM 2228 C CA . SER A 1 288 ? 20.224 -24.180 -18.683 1.00 92.88 288 SER A CA 1
ATOM 2229 C C . SER A 1 288 ? 20.341 -24.970 -19.982 1.00 92.88 288 SER A C 1
ATOM 2231 O O . SER A 1 288 ? 19.791 -26.062 -20.128 1.00 92.88 288 SER A O 1
ATOM 2233 N N . PHE A 1 289 ? 21.062 -24.400 -20.947 1.00 91.12 289 PHE A N 1
ATOM 2234 C CA . PHE A 1 289 ? 21.402 -25.049 -22.208 1.00 91.12 289 PHE A CA 1
ATOM 2235 C C . PHE A 1 289 ? 22.853 -24.722 -22.579 1.00 91.12 289 PHE A C 1
ATOM 2237 O O . PHE A 1 289 ? 23.203 -23.580 -22.887 1.00 91.12 289 PHE A O 1
ATOM 2244 N N . GLY A 1 290 ? 23.722 -25.734 -22.528 1.00 93.25 290 GLY A N 1
ATOM 2245 C CA . GLY A 1 290 ? 25.163 -25.542 -22.689 1.00 93.25 290 GLY A CA 1
ATOM 2246 C C . GLY A 1 290 ? 25.746 -24.698 -21.551 1.00 93.25 290 GLY A C 1
ATOM 2247 O O . GLY A 1 290 ? 25.664 -25.093 -20.392 1.00 93.25 290 GLY A O 1
ATOM 2248 N N . ILE A 1 291 ? 26.338 -23.548 -21.894 1.00 91.75 291 ILE A N 1
ATOM 2249 C CA . ILE A 1 291 ? 26.887 -22.572 -20.931 1.00 91.75 291 ILE A CA 1
ATOM 2250 C C . ILE A 1 291 ? 25.897 -21.463 -20.554 1.00 91.75 291 ILE A C 1
ATOM 2252 O O . ILE A 1 291 ? 26.201 -20.645 -19.690 1.00 91.75 291 ILE A O 1
ATOM 2256 N N . ALA A 1 292 ? 24.744 -21.395 -21.222 1.00 88.25 292 ALA A N 1
ATOM 2257 C CA . ALA A 1 292 ? 23.743 -20.376 -20.955 1.00 88.25 292 ALA A CA 1
ATOM 2258 C C . ALA A 1 292 ? 22.792 -20.859 -19.855 1.00 88.25 292 ALA A C 1
ATOM 2260 O O . ALA A 1 292 ? 22.241 -21.958 -19.948 1.00 88.25 292 ALA A O 1
ATOM 2261 N N . THR A 1 293 ? 22.573 -20.013 -18.854 1.00 92.12 293 THR A N 1
ATOM 2262 C CA . THR A 1 293 ? 21.538 -20.177 -17.830 1.00 92.12 293 THR A CA 1
ATOM 2263 C C . THR A 1 293 ? 20.574 -19.018 -17.976 1.00 92.12 293 THR A C 1
ATOM 2265 O O . THR A 1 293 ? 21.020 -17.878 -18.078 1.00 92.12 293 THR A O 1
ATOM 2268 N N . ARG A 1 294 ? 19.277 -19.312 -17.992 1.00 91.50 294 ARG A N 1
ATOM 2269 C CA . ARG A 1 294 ? 18.220 -18.305 -18.029 1.00 91.50 294 ARG A CA 1
ATOM 2270 C C . ARG A 1 294 ? 17.228 -18.544 -16.913 1.00 91.50 294 ARG A C 1
ATOM 2272 O O . ARG A 1 294 ? 16.920 -19.696 -16.604 1.00 91.50 294 ARG A O 1
ATOM 2279 N N . THR A 1 295 ? 16.723 -17.474 -16.320 1.00 87.31 295 THR A N 1
ATOM 2280 C CA . THR A 1 295 ? 15.683 -17.543 -15.292 1.00 87.31 295 THR A CA 1
ATOM 2281 C C . THR A 1 295 ? 14.462 -16.775 -15.750 1.00 87.31 295 THR A C 1
ATOM 2283 O O . THR A 1 295 ? 14.523 -15.572 -15.962 1.00 87.31 295 THR A O 1
ATOM 2286 N N . ILE A 1 296 ? 13.331 -17.461 -15.858 1.00 88.00 296 ILE A N 1
ATOM 2287 C CA . ILE A 1 296 ? 12.039 -16.839 -16.122 1.00 88.00 296 ILE A CA 1
ATOM 2288 C C . ILE A 1 296 ? 11.332 -16.689 -14.784 1.00 88.00 296 ILE A C 1
ATOM 2290 O O . ILE A 1 296 ? 11.154 -17.660 -14.054 1.00 88.00 296 ILE A O 1
ATOM 2294 N N . THR A 1 297 ? 10.931 -15.472 -14.449 1.00 81.56 297 THR A N 1
ATOM 2295 C CA . THR A 1 297 ? 10.060 -15.189 -13.308 1.00 81.56 297 THR A CA 1
ATOM 2296 C C . THR A 1 297 ? 8.718 -14.721 -13.836 1.00 81.56 297 THR A C 1
ATOM 2298 O O . THR A 1 297 ? 8.680 -13.777 -14.612 1.00 81.56 297 THR A O 1
ATOM 2301 N N . ALA A 1 298 ? 7.632 -15.351 -13.403 1.00 83.25 298 ALA A N 1
ATOM 2302 C CA . ALA A 1 298 ? 6.267 -14.930 -13.675 1.00 83.25 298 ALA A CA 1
ATOM 2303 C C . ALA A 1 298 ? 5.537 -14.656 -12.359 1.00 83.25 298 ALA A C 1
ATOM 2305 O O . ALA A 1 298 ? 5.729 -15.370 -11.372 1.00 83.25 298 ALA A O 1
ATOM 2306 N N . VAL A 1 299 ? 4.682 -13.642 -12.350 1.00 76.56 299 VAL A N 1
ATOM 2307 C CA . VAL A 1 299 ? 3.738 -13.391 -11.262 1.00 76.56 299 VAL A CA 1
ATOM 2308 C C . VAL A 1 299 ? 2.346 -13.727 -11.762 1.00 76.56 299 VAL A C 1
ATOM 2310 O O . VAL A 1 299 ? 1.915 -13.241 -12.808 1.00 76.56 299 VAL A O 1
ATOM 2313 N N . VAL A 1 300 ? 1.666 -14.605 -11.032 1.00 78.12 300 VAL A N 1
ATOM 2314 C CA . VAL A 1 300 ? 0.367 -15.157 -11.415 1.00 78.12 300 VAL A CA 1
ATOM 2315 C C . VAL A 1 300 ? -0.634 -14.903 -10.304 1.00 78.12 300 VAL A C 1
ATOM 2317 O O . VAL A 1 300 ? -0.383 -15.264 -9.152 1.00 78.12 300 VAL A O 1
ATOM 2320 N N . ASP A 1 301 ? -1.774 -14.324 -10.664 1.00 74.44 301 ASP A N 1
ATOM 2321 C CA . ASP A 1 301 ? -2.911 -14.135 -9.778 1.00 74.44 301 ASP A CA 1
ATOM 2322 C C . ASP A 1 301 ? -3.938 -15.257 -9.952 1.00 74.44 301 ASP A C 1
ATOM 2324 O O . ASP A 1 301 ? -4.688 -15.324 -10.927 1.00 74.44 301 ASP A O 1
ATOM 2328 N N . PHE A 1 302 ? -3.994 -16.155 -8.971 1.00 75.50 302 PHE A N 1
ATOM 2329 C CA . PHE A 1 302 ? -4.976 -17.236 -8.934 1.00 75.50 302 PHE A CA 1
ATOM 2330 C C . PHE A 1 302 ? -6.320 -16.811 -8.334 1.00 75.50 302 PHE A C 1
ATOM 2332 O O . PHE A 1 302 ? -7.214 -17.650 -8.223 1.00 75.50 302 PHE A O 1
ATOM 2339 N N . THR A 1 303 ? -6.492 -15.547 -7.934 1.00 68.62 303 THR A N 1
ATOM 2340 C CA . THR A 1 303 ? -7.824 -15.002 -7.629 1.00 68.62 303 THR A CA 1
ATOM 2341 C C . THR A 1 303 ? -8.625 -14.735 -8.908 1.00 68.62 303 THR A C 1
ATOM 2343 O O . THR A 1 303 ? -9.847 -14.858 -8.886 1.00 68.62 303 THR A O 1
ATOM 2346 N N . GLN A 1 304 ? -7.943 -14.483 -10.033 1.00 68.19 304 GLN A N 1
ATOM 2347 C CA . GLN A 1 304 ? -8.522 -14.262 -11.365 1.00 68.19 304 GLN A CA 1
ATOM 2348 C C . GLN A 1 304 ? -8.236 -15.438 -12.318 1.00 68.19 304 GLN A C 1
ATOM 2350 O O . GLN A 1 304 ? -7.657 -15.253 -13.387 1.00 68.19 304 GLN A O 1
ATOM 2355 N N . ASP A 1 305 ? -8.566 -16.670 -11.919 1.00 77.25 305 ASP A N 1
ATOM 2356 C CA . ASP A 1 305 ? -8.392 -17.883 -12.745 1.00 77.25 305 ASP A CA 1
ATOM 2357 C C . ASP A 1 305 ? -6.954 -18.139 -13.257 1.00 77.25 305 ASP A C 1
ATOM 2359 O O . ASP A 1 305 ? -6.741 -18.844 -14.245 1.00 77.25 305 ASP A O 1
ATOM 2363 N N . GLY A 1 306 ? -5.939 -17.609 -12.567 1.00 75.94 306 GLY A N 1
ATOM 2364 C CA . GLY A 1 306 ? -4.535 -17.782 -12.945 1.00 75.94 306 GLY A CA 1
ATOM 2365 C C . GLY A 1 306 ? -4.057 -16.782 -13.999 1.00 75.94 306 GLY A C 1
ATOM 2366 O O . GLY A 1 306 ? -3.165 -17.111 -14.786 1.00 75.94 306 GLY A O 1
ATOM 2367 N N . ARG A 1 307 ? -4.631 -15.570 -14.030 1.00 78.69 307 ARG A N 1
ATOM 2368 C CA . ARG A 1 307 ? -4.150 -14.462 -14.867 1.00 78.69 307 ARG A CA 1
ATOM 2369 C C . ARG A 1 307 ? -2.664 -14.215 -14.589 1.00 78.69 307 ARG A C 1
ATOM 2371 O O . ARG A 1 307 ? -2.257 -13.971 -13.454 1.00 78.69 307 ARG A O 1
ATOM 2378 N N . MET A 1 308 ? -1.844 -14.273 -15.636 1.00 78.56 308 MET A N 1
ATOM 2379 C CA . MET A 1 308 ? -0.450 -13.841 -15.561 1.00 78.56 308 MET A CA 1
ATOM 2380 C C . MET A 1 308 ? -0.426 -12.313 -15.527 1.00 78.56 308 MET A C 1
ATOM 2382 O O . MET A 1 308 ? -0.939 -11.675 -16.443 1.00 78.56 308 MET A O 1
ATOM 2386 N N . LEU A 1 309 ? 0.138 -11.749 -14.462 1.00 72.25 309 LEU A N 1
ATOM 2387 C CA . LEU A 1 309 ? 0.218 -10.304 -14.254 1.00 72.25 309 LEU A CA 1
ATOM 2388 C C . LEU A 1 309 ? 1.425 -9.731 -14.996 1.00 72.25 309 LEU A C 1
ATOM 2390 O O . LEU A 1 309 ? 1.293 -8.776 -15.752 1.00 72.25 309 LEU A O 1
ATOM 2394 N N . TYR A 1 310 ? 2.591 -10.361 -14.828 1.00 76.75 310 TYR A N 1
ATOM 2395 C CA . TYR A 1 310 ? 3.790 -10.052 -15.603 1.00 76.75 310 TYR A CA 1
ATOM 2396 C C . TYR A 1 310 ? 4.742 -11.254 -15.646 1.00 76.75 310 TYR A C 1
ATOM 2398 O O . TYR A 1 310 ? 4.667 -12.158 -14.805 1.00 76.75 310 TYR A O 1
ATOM 2406 N N . TYR A 1 311 ? 5.667 -11.254 -16.607 1.00 83.19 311 TYR A N 1
ATOM 2407 C CA . TYR A 1 311 ? 6.830 -12.135 -16.586 1.00 83.19 311 TYR A CA 1
ATOM 2408 C C . TYR A 1 311 ? 8.097 -11.400 -17.028 1.00 83.19 311 TYR A C 1
ATOM 2410 O O . TYR A 1 311 ? 8.040 -10.394 -17.730 1.00 83.19 311 TYR A O 1
ATOM 2418 N N . ARG A 1 312 ? 9.253 -11.909 -16.603 1.00 75.75 312 ARG A N 1
ATOM 2419 C CA . ARG A 1 312 ? 10.571 -11.409 -16.989 1.00 75.75 312 ARG A CA 1
ATOM 2420 C C . ARG A 1 312 ? 11.568 -12.544 -17.131 1.00 75.75 312 ARG A C 1
ATOM 2422 O O . ARG A 1 312 ? 11.584 -13.471 -16.321 1.00 75.75 312 ARG A O 1
ATOM 2429 N N . GLU A 1 313 ? 12.422 -12.422 -18.134 1.00 84.12 313 GLU A N 1
ATOM 2430 C CA . GLU A 1 313 ? 13.567 -13.293 -18.367 1.00 84.12 313 GLU A CA 1
ATOM 2431 C C . GLU A 1 313 ? 14.859 -12.602 -17.892 1.00 84.12 313 GLU A C 1
ATOM 2433 O O . GLU A 1 313 ? 15.042 -11.399 -18.101 1.00 84.12 313 GLU A O 1
ATOM 2438 N N . TYR A 1 314 ? 15.719 -13.363 -17.216 1.00 75.88 314 TYR A N 1
ATOM 2439 C CA . TYR A 1 314 ? 17.056 -12.984 -16.751 1.00 75.88 314 TYR A CA 1
ATOM 2440 C C . TYR A 1 314 ? 18.105 -13.903 -17.372 1.00 75.88 314 TYR A C 1
ATOM 2442 O O . TYR A 1 314 ? 17.828 -15.127 -17.454 1.00 75.88 314 TYR A O 1
#

Sequence (314 aa):
MLAVFFTIEQDALLSLCALLSPSAYDDLFGVQEDGTDDDRPTRGEVIGAIIDHIDADNDMVVVDEQCQIQQSGAGAEERRYRDLEYGPKNEPFTTLDELLTVPGVTPQFLELFRSNLTVYAVADRFYVNLADAQGYMGFLCAHTTLSQASINVCQTPQFAAEIGFLSLALEGWVAFFSSPLGLLDFYLGFSSGQAEQRVEDGIAAGQMIAFRTEQDFITVLNLFVNNPETAAQYAMLADPTRAQLLGYVATGGTGQFQRFSVDFDQTEMRRKISVDIPRVFRISATGSFGIATRTITAVVDFTQDGRMLYYREY

Foldseek 3Di:
DAEDDLACPLVSLVVLCVVCVDCVCCVLAPPVPDPPPPVGHHSQQLSQLLRCLAAQDQARWGADNVSDTDRDRPDGQCVLCVVPPDGRNNHFDLDLVCSCVGRSCDPVNCVVCVVVYDGQPNDLAGALLPDALVSQLVLQQVFWPPPDPRDRQCVPVQSVVLSSLLSLLSQLLSLCLVDPVSVVCLLVVVPDDPNPDDPPQLRDPPDSGSHPALVSVVRVSVVCQAPVVSSLVSSVSHDCVSCVVSVHDPPVCSPPPPGNPIDGPSVVNNVRHDNDDWPKDWDKDWDDDDPDIKIKIWIFGVVVVTDTPDIDMD

pLDDT: mean 76.62, std 14.7, range [33.81, 94.94]